Protein AF-A0A2H9KYN9-F1 (afdb_monomer_lite)

pLDDT: mean 77.16, std 18.52, range [28.47, 97.44]

Structure (mmCIF, N/CA/C/O backbone):
data_AF-A0A2H9KYN9-F1
#
_entry.id   AF-A0A2H9KYN9-F1
#
loop_
_atom_site.group_PDB
_atom_site.id
_atom_site.type_symbol
_atom_site.label_atom_id
_atom_site.label_alt_id
_atom_site.label_comp_id
_atom_site.label_asym_id
_atom_site.label_entity_id
_atom_site.label_seq_id
_atom_site.pdbx_PDB_ins_code
_atom_site.Cartn_x
_atom_site.Cartn_y
_atom_site.Cartn_z
_atom_site.occupancy
_atom_site.B_iso_or_equiv
_atom_site.auth_seq_id
_atom_site.auth_comp_id
_atom_site.auth_asym_id
_atom_site.auth_atom_id
_atom_site.pdbx_PDB_model_num
ATOM 1 N N . MET A 1 1 ? 22.294 -26.462 -52.416 1.00 44.06 1 MET A N 1
ATOM 2 C CA . MET A 1 1 ? 22.328 -25.170 -51.693 1.00 44.06 1 MET A CA 1
ATOM 3 C C . MET A 1 1 ? 22.282 -25.492 -50.201 1.00 44.06 1 MET A C 1
ATOM 5 O O . MET A 1 1 ? 21.321 -26.120 -49.783 1.00 44.06 1 MET A O 1
ATOM 9 N N . LYS A 1 2 ? 23.349 -25.220 -49.433 1.00 38.88 2 LYS A N 1
ATOM 10 C CA . LYS A 1 2 ? 23.401 -25.503 -47.985 1.00 38.88 2 LYS A CA 1
ATOM 11 C C . LYS A 1 2 ? 22.712 -24.360 -47.232 1.00 38.88 2 LYS A C 1
ATOM 13 O O . LYS A 1 2 ? 23.043 -23.202 -47.481 1.00 38.88 2 LYS A O 1
ATOM 18 N N . LEU A 1 3 ? 21.755 -24.689 -46.365 1.00 37.53 3 LEU A N 1
ATOM 19 C CA . LEU A 1 3 ? 21.171 -23.753 -45.403 1.00 37.53 3 LEU A CA 1
ATOM 20 C C . LEU A 1 3 ? 22.306 -23.249 -44.509 1.00 37.53 3 LEU A C 1
ATOM 22 O O . LEU A 1 3 ? 22.962 -24.045 -43.845 1.00 37.53 3 LEU A O 1
ATOM 26 N N . LYS A 1 4 ? 22.587 -21.946 -44.578 1.00 40.50 4 LYS A N 1
ATOM 27 C CA . LYS A 1 4 ? 23.499 -21.288 -43.647 1.00 40.50 4 LYS A CA 1
ATOM 28 C C . LYS A 1 4 ? 22.868 -21.336 -42.262 1.00 40.50 4 LYS A C 1
ATOM 30 O O . LYS A 1 4 ? 21.693 -21.000 -42.119 1.00 40.50 4 LYS A O 1
ATOM 35 N N . ASP A 1 5 ? 23.671 -21.740 -41.289 1.00 41.22 5 ASP A N 1
ATOM 36 C CA . ASP A 1 5 ? 23.368 -21.653 -39.871 1.00 41.22 5 ASP A CA 1
ATOM 37 C C . ASP A 1 5 ? 22.968 -20.214 -39.533 1.00 41.22 5 ASP A C 1
ATOM 39 O O . ASP A 1 5 ? 23.776 -19.286 -39.587 1.00 41.22 5 ASP A O 1
ATOM 43 N N . ILE A 1 6 ? 21.683 -20.018 -39.245 1.00 46.44 6 ILE A N 1
ATOM 44 C CA . ILE A 1 6 ? 21.219 -18.816 -38.566 1.00 46.44 6 ILE A CA 1
ATOM 45 C C . ILE A 1 6 ? 21.631 -19.025 -37.114 1.00 46.44 6 ILE A C 1
ATOM 47 O O . ILE A 1 6 ? 21.002 -19.809 -36.399 1.00 46.44 6 ILE A O 1
ATOM 51 N N . GLU A 1 7 ? 22.714 -18.367 -36.700 1.00 37.91 7 GLU A N 1
ATOM 52 C CA . GLU A 1 7 ? 23.060 -18.232 -35.288 1.00 37.91 7 GLU A CA 1
ATOM 53 C C . GLU A 1 7 ? 21.813 -17.735 -34.549 1.00 37.91 7 GLU A C 1
ATOM 55 O O . GLU A 1 7 ? 21.313 -16.631 -34.789 1.00 37.91 7 GLU A O 1
ATOM 60 N N . LYS A 1 8 ? 21.253 -18.593 -33.688 1.00 37.44 8 LYS A N 1
ATOM 61 C CA . LYS A 1 8 ? 20.196 -18.179 -32.770 1.00 37.44 8 LYS A CA 1
ATOM 62 C C . LYS A 1 8 ? 20.773 -17.044 -31.926 1.00 37.44 8 LYS A C 1
ATOM 64 O O . LYS A 1 8 ? 21.835 -17.249 -31.340 1.00 37.44 8 LYS A O 1
ATOM 69 N N . PRO A 1 9 ? 20.103 -15.885 -31.826 1.00 37.50 9 PRO A N 1
ATOM 70 C CA . PRO A 1 9 ? 20.547 -14.850 -30.913 1.00 37.50 9 PRO A CA 1
ATOM 71 C C . PRO A 1 9 ? 20.614 -15.455 -29.512 1.00 37.50 9 PRO A C 1
ATOM 73 O O . PRO A 1 9 ? 19.618 -15.983 -29.010 1.00 37.50 9 PRO A O 1
ATOM 76 N N . GLU A 1 10 ? 21.806 -15.423 -28.914 1.00 34.19 10 GLU A N 1
ATOM 77 C CA . GLU A 1 10 ? 22.008 -15.792 -27.522 1.00 34.19 10 GLU A CA 1
ATOM 78 C C . GLU A 1 10 ? 21.046 -14.964 -26.672 1.00 34.19 10 GLU A C 1
ATOM 80 O O . GLU A 1 10 ? 21.176 -13.743 -26.533 1.00 34.19 10 GLU A O 1
ATOM 85 N N . ILE A 1 11 ? 20.041 -15.637 -26.116 1.00 37.81 11 ILE A N 1
ATOM 86 C CA . ILE A 1 11 ? 19.202 -15.077 -25.069 1.00 37.81 11 ILE A CA 1
ATOM 87 C C . ILE A 1 11 ? 20.143 -14.880 -23.883 1.00 37.81 11 ILE A C 1
ATOM 89 O O . ILE A 1 11 ? 20.474 -15.833 -23.178 1.00 37.81 11 ILE A O 1
ATOM 93 N N . LYS A 1 12 ? 20.635 -13.646 -23.711 1.00 41.16 12 LYS A N 1
ATOM 94 C CA . LYS A 1 12 ? 21.425 -13.258 -22.542 1.00 41.16 12 LYS A CA 1
ATOM 95 C C . LYS A 1 12 ? 20.663 -13.707 -21.300 1.00 41.16 12 LYS A C 1
ATOM 97 O O . LYS A 1 12 ? 19.487 -13.376 -21.150 1.00 41.16 12 LYS A O 1
ATOM 102 N N . ALA A 1 13 ? 21.332 -14.498 -20.463 1.00 43.69 13 ALA A N 1
ATOM 103 C CA . ALA A 1 13 ? 20.770 -15.041 -19.238 1.00 43.69 13 ALA A CA 1
ATOM 104 C C . ALA A 1 13 ? 20.033 -13.948 -18.451 1.00 43.69 13 ALA A C 1
ATOM 106 O O . ALA A 1 13 ? 20.523 -12.820 -18.331 1.00 43.69 13 ALA A O 1
ATOM 107 N N . ALA A 1 14 ? 18.847 -14.286 -17.941 1.00 46.56 14 ALA A N 1
ATOM 108 C CA . ALA A 1 14 ? 18.068 -13.382 -17.112 1.00 46.56 14 ALA A CA 1
ATOM 109 C C . ALA A 1 14 ? 18.937 -12.892 -15.931 1.00 46.56 14 ALA A C 1
ATOM 111 O O . ALA A 1 14 ? 19.681 -13.696 -15.363 1.00 46.56 14 ALA A O 1
ATOM 112 N N . PRO A 1 15 ? 18.910 -11.591 -15.591 1.00 50.41 15 PRO A N 1
ATOM 113 C CA . PRO A 1 15 ? 19.771 -11.039 -14.548 1.00 50.41 15 PRO A CA 1
ATOM 114 C C . PRO A 1 15 ? 19.582 -11.788 -13.220 1.00 50.41 15 PRO A C 1
ATOM 116 O O . PRO A 1 15 ? 18.457 -12.087 -12.848 1.00 50.41 15 PRO A O 1
ATOM 119 N N . ASP A 1 16 ? 20.670 -12.090 -12.502 1.00 45.00 16 ASP A N 1
ATOM 120 C CA . ASP A 1 16 ? 20.611 -12.722 -11.175 1.00 45.00 16 ASP A CA 1
ATOM 121 C C . ASP A 1 16 ? 19.689 -11.918 -10.242 1.00 45.00 16 ASP A C 1
ATOM 123 O O . ASP A 1 16 ? 19.915 -10.735 -9.963 1.00 45.00 16 ASP A O 1
ATOM 127 N N . PHE A 1 17 ? 18.621 -12.581 -9.798 1.00 48.62 17 PHE A N 1
ATOM 128 C CA . PHE A 1 17 ? 17.529 -11.994 -9.034 1.00 48.62 17 PHE A CA 1
ATOM 129 C C . PHE A 1 17 ? 17.668 -12.221 -7.523 1.00 48.62 17 PHE A C 1
ATOM 131 O O . PHE A 1 17 ? 16.726 -11.960 -6.794 1.00 48.62 17 PHE A O 1
ATOM 138 N N . SER A 1 18 ? 18.787 -12.716 -6.992 1.00 51.19 18 SER A N 1
ATOM 139 C CA . SER A 1 18 ? 18.895 -13.058 -5.557 1.00 51.19 18 SER A CA 1
ATOM 140 C C . SER A 1 18 ? 18.628 -11.885 -4.588 1.00 51.19 18 SER A C 1
ATOM 142 O O . SER A 1 18 ? 18.183 -12.107 -3.459 1.00 51.19 18 SER A O 1
ATOM 144 N N . GLY A 1 19 ? 18.771 -10.637 -5.046 1.00 63.72 19 GLY A N 1
ATOM 145 C CA . GLY A 1 19 ? 18.279 -9.443 -4.363 1.00 63.72 19 GLY A CA 1
ATOM 146 C C . GLY A 1 19 ? 17.858 -8.378 -5.369 1.00 63.72 19 GLY A C 1
ATOM 147 O O . GLY A 1 19 ? 18.624 -8.021 -6.264 1.00 63.72 19 GLY A O 1
ATOM 148 N N . PHE A 1 20 ? 16.642 -7.849 -5.226 1.00 76.94 20 PHE A N 1
ATOM 149 C CA . PHE A 1 20 ? 16.207 -6.696 -6.009 1.00 76.94 20 PHE A CA 1
ATOM 150 C C . PHE A 1 20 ? 17.158 -5.524 -5.717 1.00 76.94 20 PHE A C 1
ATOM 152 O O . PHE A 1 20 ? 17.129 -4.972 -4.624 1.00 76.94 20 PHE A O 1
ATOM 159 N N . SER A 1 21 ? 18.050 -5.191 -6.652 1.00 86.19 21 SER A N 1
ATOM 160 C CA . SER A 1 21 ? 19.139 -4.219 -6.476 1.00 86.19 21 SER A CA 1
ATOM 161 C C . SER A 1 21 ? 19.080 -3.129 -7.544 1.00 86.19 21 SER A C 1
ATOM 163 O O . SER A 1 21 ? 18.433 -3.309 -8.574 1.00 86.19 21 SER A O 1
ATOM 165 N N . GLN A 1 22 ? 19.800 -2.017 -7.351 1.00 86.44 22 GLN A N 1
ATOM 166 C CA . GLN A 1 22 ? 19.903 -0.979 -8.388 1.00 86.44 22 GLN A CA 1
ATOM 167 C C . GLN A 1 22 ? 20.425 -1.541 -9.721 1.00 86.44 22 GLN A C 1
ATOM 169 O O . GLN A 1 22 ? 19.949 -1.145 -10.778 1.00 86.44 22 GLN A O 1
ATOM 174 N N . ARG A 1 23 ? 21.356 -2.507 -9.687 1.00 86.81 23 ARG A N 1
ATOM 175 C CA . ARG A 1 23 ? 21.874 -3.164 -10.897 1.00 86.81 23 ARG A CA 1
ATOM 176 C C . ARG A 1 23 ? 20.794 -3.977 -11.612 1.00 86.81 23 ARG A C 1
ATOM 178 O O . ARG A 1 23 ? 20.648 -3.843 -12.823 1.00 86.81 23 ARG A O 1
ATOM 185 N N . ALA A 1 24 ? 20.047 -4.800 -10.872 1.00 87.12 24 ALA A N 1
ATOM 186 C CA . ALA A 1 24 ? 18.942 -5.573 -11.436 1.00 87.12 24 ALA A CA 1
ATOM 187 C C . ALA A 1 24 ? 17.865 -4.642 -12.014 1.00 87.12 24 ALA A C 1
ATOM 189 O O . ALA A 1 24 ? 17.396 -4.854 -13.128 1.00 87.12 24 ALA A O 1
ATOM 190 N N . LEU A 1 25 ? 17.541 -3.562 -11.300 1.00 90.06 25 LEU A N 1
ATOM 191 C CA . LEU A 1 25 ? 16.594 -2.547 -11.746 1.00 90.06 25 LEU A CA 1
ATOM 192 C C . LEU A 1 25 ? 17.041 -1.859 -13.041 1.00 90.06 25 LEU 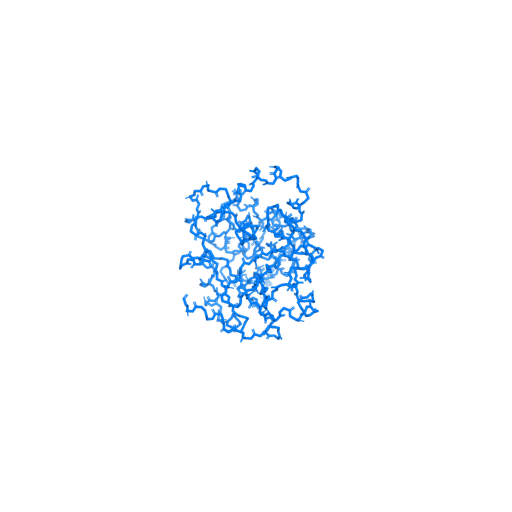A C 1
ATOM 194 O O . LEU A 1 25 ? 16.248 -1.758 -13.973 1.00 90.06 25 LEU A O 1
ATOM 198 N N . SER A 1 26 ? 18.312 -1.461 -13.148 1.00 90.25 26 SER A N 1
ATOM 199 C CA . SER A 1 26 ? 18.866 -0.926 -14.398 1.00 90.25 26 SER A CA 1
ATOM 200 C C . SER A 1 26 ? 18.724 -1.914 -15.555 1.00 90.25 26 SER A C 1
ATOM 202 O O . SER A 1 26 ? 18.348 -1.503 -16.648 1.00 90.25 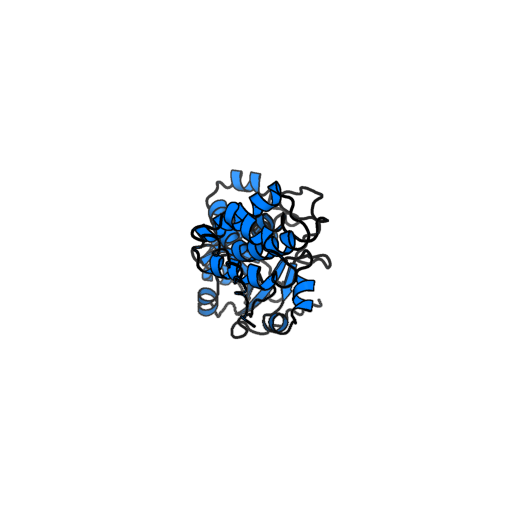26 SER A O 1
ATOM 204 N N . ALA A 1 27 ? 18.966 -3.209 -15.325 1.00 88.75 27 ALA A N 1
ATOM 205 C CA . ALA A 1 27 ? 18.811 -4.228 -16.361 1.00 88.75 27 ALA A CA 1
ATOM 206 C C . ALA A 1 27 ? 17.357 -4.337 -16.856 1.00 88.75 27 ALA A C 1
ATOM 208 O O . ALA A 1 27 ? 17.134 -4.355 -18.066 1.00 88.75 27 ALA A O 1
ATOM 209 N N . TYR A 1 28 ? 16.374 -4.332 -15.946 1.00 90.44 28 TYR A N 1
ATOM 210 C CA . TYR A 1 28 ? 14.954 -4.278 -16.314 1.00 90.44 28 TYR A CA 1
ATOM 211 C C . TYR A 1 28 ? 14.628 -3.026 -17.131 1.00 90.44 28 TYR A C 1
ATOM 213 O O . TYR A 1 28 ? 14.025 -3.127 -18.195 1.00 90.44 28 TYR A O 1
ATOM 221 N N . LEU A 1 29 ? 15.064 -1.854 -16.663 1.00 92.25 29 LEU A N 1
ATOM 222 C CA . LEU A 1 29 ? 14.784 -0.574 -17.314 1.00 92.25 29 LEU A CA 1
ATOM 223 C C . LEU A 1 29 ? 15.411 -0.467 -18.708 1.00 92.25 29 LEU A C 1
ATOM 225 O O . LEU A 1 29 ? 14.795 0.104 -19.603 1.00 92.25 29 LEU A O 1
ATOM 229 N N . SER A 1 30 ? 16.606 -1.027 -18.913 1.00 89.75 30 SER A N 1
ATOM 230 C CA . SER A 1 30 ? 17.255 -1.088 -20.230 1.00 89.75 30 SER A CA 1
ATOM 231 C C . SER A 1 30 ? 16.573 -2.059 -21.198 1.00 89.75 30 SER A C 1
ATOM 233 O O . SER A 1 30 ? 16.741 -1.919 -22.407 1.00 89.75 30 SER A O 1
ATOM 235 N N . ALA A 1 31 ? 15.819 -3.036 -20.691 1.00 89.69 31 ALA A N 1
ATOM 236 C CA . ALA A 1 31 ? 15.084 -4.007 -21.500 1.00 89.69 31 ALA A CA 1
ATOM 237 C C . ALA A 1 31 ? 13.657 -3.552 -21.864 1.00 89.69 31 ALA A C 1
ATOM 239 O O . ALA A 1 31 ? 12.983 -4.244 -22.634 1.00 89.69 31 ALA A O 1
ATOM 240 N N . LEU A 1 32 ? 13.193 -2.415 -21.327 1.00 93.75 32 LEU A N 1
ATOM 241 C CA . LEU A 1 32 ? 11.837 -1.917 -21.545 1.00 93.75 32 LEU A CA 1
ATOM 242 C C . LEU A 1 32 ? 11.594 -1.492 -22.993 1.00 93.75 32 LEU A C 1
ATOM 244 O O . LEU A 1 32 ? 12.305 -0.660 -23.558 1.00 93.75 32 LEU A O 1
ATOM 248 N N . LYS A 1 33 ? 10.506 -2.016 -23.543 1.00 91.50 33 LYS A N 1
ATOM 249 C CA . LYS A 1 33 ? 9.870 -1.630 -24.799 1.00 91.50 33 LYS A CA 1
ATOM 250 C C . LYS A 1 33 ? 8.359 -1.622 -24.583 1.00 91.50 33 LYS A C 1
ATOM 252 O O . LYS A 1 33 ? 7.859 -2.303 -23.691 1.00 91.50 33 LYS A O 1
ATOM 257 N N . GLU A 1 34 ? 7.622 -0.884 -25.406 1.00 86.81 34 GLU A N 1
ATOM 258 C CA . GLU A 1 34 ? 6.158 -0.800 -25.281 1.00 86.81 34 GLU A CA 1
ATOM 259 C C . GLU A 1 34 ? 5.509 -2.196 -25.303 1.00 86.81 34 GLU A C 1
ATOM 261 O O . GLU A 1 34 ? 4.708 -2.538 -24.440 1.00 86.81 34 GLU A O 1
ATOM 266 N N . GLU A 1 35 ? 5.954 -3.048 -26.230 1.00 89.38 35 GLU A N 1
ATOM 267 C CA . GLU A 1 35 ? 5.448 -4.411 -26.434 1.00 89.38 35 GLU A CA 1
ATOM 268 C C . GLU A 1 35 ? 5.705 -5.383 -25.270 1.00 89.38 35 GLU A C 1
ATOM 270 O O . GLU A 1 35 ? 5.001 -6.384 -25.154 1.00 89.38 35 GLU A O 1
ATOM 275 N N . ASN A 1 36 ? 6.699 -5.123 -24.411 1.00 89.94 36 ASN A N 1
ATOM 276 C CA . ASN A 1 36 ? 7.096 -6.044 -23.337 1.00 89.94 36 ASN A CA 1
ATOM 277 C C . ASN A 1 36 ? 6.973 -5.452 -21.924 1.00 89.94 36 ASN A C 1
ATOM 279 O O . ASN A 1 36 ? 7.217 -6.162 -20.946 1.00 89.94 36 ASN A O 1
ATOM 283 N N . TYR A 1 37 ? 6.585 -4.179 -21.812 1.00 87.81 37 TYR A N 1
ATOM 284 C CA . TYR A 1 37 ? 6.523 -3.437 -20.557 1.00 87.81 37 TYR A CA 1
ATOM 285 C C . TYR A 1 37 ? 5.729 -4.184 -19.473 1.00 87.81 37 TYR A C 1
ATOM 287 O O . TYR A 1 37 ? 6.252 -4.426 -18.382 1.00 87.81 37 TYR A O 1
ATOM 295 N N . LEU A 1 38 ? 4.494 -4.594 -19.785 1.00 83.38 38 LEU A N 1
ATOM 296 C CA . LEU A 1 38 ? 3.614 -5.266 -18.825 1.00 83.38 38 LEU A CA 1
ATOM 297 C C . LEU A 1 38 ? 4.162 -6.628 -18.391 1.00 83.38 38 LEU A C 1
ATOM 299 O O . LEU A 1 38 ? 4.146 -6.934 -17.203 1.00 83.38 38 LEU A O 1
ATOM 303 N N . SER A 1 39 ? 4.702 -7.419 -19.323 1.00 88.31 39 SER A N 1
ATOM 304 C CA . SER A 1 39 ? 5.285 -8.730 -19.004 1.00 88.31 39 SER A CA 1
ATOM 305 C C . SER A 1 39 ? 6.485 -8.594 -18.066 1.00 88.31 39 SER A C 1
ATOM 307 O O . SER A 1 39 ? 6.558 -9.288 -17.055 1.00 88.31 39 SER A O 1
ATOM 309 N N . LEU A 1 40 ? 7.403 -7.662 -18.353 1.00 88.88 40 LEU A N 1
ATOM 310 C CA . LEU A 1 40 ? 8.566 -7.412 -17.496 1.00 88.88 40 LEU A CA 1
ATOM 311 C C . LEU A 1 40 ? 8.155 -6.897 -16.111 1.00 88.88 40 LEU A C 1
ATOM 313 O O . LEU A 1 40 ? 8.751 -7.291 -15.107 1.00 88.88 40 LEU A O 1
ATOM 317 N N . ALA A 1 41 ? 7.139 -6.028 -16.041 1.00 88.81 41 ALA A N 1
ATOM 318 C CA . ALA A 1 41 ? 6.591 -5.557 -14.773 1.00 88.81 41 ALA A CA 1
ATOM 319 C C . ALA A 1 41 ? 5.993 -6.716 -13.962 1.00 88.81 41 ALA A C 1
ATOM 321 O O . ALA A 1 41 ? 6.290 -6.846 -12.777 1.00 88.81 41 ALA A O 1
ATOM 322 N N . GLN A 1 42 ? 5.211 -7.594 -14.594 1.00 87.75 42 GLN A N 1
ATOM 323 C CA . GLN A 1 42 ? 4.602 -8.756 -13.943 1.00 87.75 42 GLN A CA 1
ATOM 324 C C . GLN A 1 42 ? 5.641 -9.741 -13.398 1.00 87.75 42 GLN A C 1
ATOM 326 O O . GLN A 1 42 ? 5.499 -10.194 -12.261 1.00 87.75 42 GLN A O 1
ATOM 331 N N . ASP A 1 43 ? 6.704 -10.034 -14.150 1.00 88.06 43 ASP A N 1
ATOM 332 C CA . ASP A 1 43 ? 7.785 -10.912 -13.686 1.00 88.06 43 ASP A CA 1
ATOM 333 C C . ASP A 1 43 ? 8.492 -10.335 -12.454 1.00 88.06 43 ASP A C 1
ATOM 335 O O . ASP A 1 43 ? 8.684 -11.027 -11.447 1.00 88.06 43 ASP A O 1
ATOM 339 N N . ALA A 1 44 ? 8.813 -9.039 -12.491 1.00 88.88 44 ALA A N 1
ATOM 340 C CA . ALA A 1 44 ? 9.420 -8.340 -11.365 1.00 88.88 44 ALA A CA 1
ATOM 341 C C . ALA A 1 44 ? 8.481 -8.275 -10.144 1.00 88.88 44 ALA A C 1
ATOM 343 O O . ALA A 1 44 ? 8.928 -8.484 -9.013 1.00 88.88 44 ALA A O 1
ATOM 344 N N . ILE A 1 45 ? 7.178 -8.051 -10.346 1.00 90.25 45 ILE A N 1
ATOM 345 C CA . ILE A 1 45 ? 6.173 -8.073 -9.272 1.00 90.25 45 ILE A CA 1
ATOM 346 C C . ILE A 1 45 ? 6.072 -9.470 -8.663 1.00 90.25 45 ILE A C 1
ATOM 348 O O . ILE A 1 45 ? 6.157 -9.601 -7.445 1.00 90.25 45 ILE A O 1
ATOM 352 N N . LYS A 1 46 ? 5.951 -10.520 -9.481 1.00 88.69 46 LYS A N 1
ATOM 353 C CA . LYS A 1 46 ? 5.887 -11.913 -9.013 1.00 88.69 46 LYS A CA 1
ATOM 354 C C . LYS A 1 46 ? 7.110 -12.266 -8.174 1.00 88.69 46 LYS A C 1
ATOM 356 O O . LYS A 1 46 ? 6.982 -12.878 -7.113 1.00 88.69 46 LYS A O 1
ATOM 361 N N . PHE A 1 47 ? 8.285 -11.836 -8.627 1.00 88.69 47 PHE A N 1
ATOM 362 C CA . PHE A 1 47 ? 9.524 -11.975 -7.880 1.00 88.69 47 PHE A CA 1
ATOM 363 C C . PHE A 1 47 ? 9.473 -11.258 -6.519 1.00 88.69 47 PHE A C 1
ATOM 365 O O . PHE A 1 47 ? 9.906 -11.828 -5.519 1.00 88.69 47 PHE A O 1
ATOM 372 N N . LEU A 1 48 ? 8.954 -10.027 -6.454 1.00 89.62 48 LEU A N 1
ATOM 373 C CA . LEU A 1 48 ? 8.820 -9.267 -5.204 1.00 89.62 48 LEU A CA 1
ATOM 374 C C . LEU A 1 48 ? 7.788 -9.897 -4.260 1.00 89.62 48 LEU A C 1
ATOM 376 O O . LEU A 1 48 ? 8.018 -9.951 -3.052 1.00 89.62 48 LEU A O 1
ATOM 380 N N . SER A 1 49 ? 6.676 -10.410 -4.788 1.00 87.62 49 SER A N 1
ATOM 381 C CA . SER A 1 49 ? 5.614 -11.059 -4.011 1.00 87.62 49 SER A CA 1
ATOM 382 C C . SER A 1 49 ? 6.076 -12.332 -3.302 1.00 87.62 49 SER A C 1
ATOM 384 O O . SER A 1 49 ? 5.512 -12.674 -2.268 1.00 87.62 49 SER A O 1
ATOM 386 N N . SER A 1 50 ? 7.117 -13.009 -3.800 1.00 88.44 50 SER A N 1
ATOM 387 C CA . SER A 1 50 ? 7.687 -14.195 -3.147 1.00 88.44 50 SER A CA 1
ATOM 388 C C . SER A 1 50 ? 8.661 -13.866 -2.004 1.00 88.44 50 SER A C 1
ATOM 390 O O . SER A 1 50 ? 9.312 -14.770 -1.480 1.00 88.44 50 SER A O 1
ATOM 392 N N . ARG A 1 51 ? 8.849 -12.584 -1.665 1.00 90.50 51 ARG A N 1
ATOM 393 C CA . ARG A 1 51 ? 9.818 -12.115 -0.662 1.00 90.50 51 ARG A CA 1
ATOM 394 C C . ARG A 1 51 ? 9.149 -11.799 0.668 1.00 90.50 51 ARG A C 1
ATOM 396 O O . ARG A 1 51 ? 7.951 -11.517 0.734 1.00 90.50 51 ARG A O 1
ATOM 403 N N . THR A 1 52 ? 9.948 -11.798 1.736 1.00 93.00 52 THR A N 1
ATOM 404 C CA . THR A 1 52 ? 9.451 -11.419 3.066 1.00 93.00 52 THR A CA 1
ATOM 405 C C . THR A 1 52 ? 8.989 -9.960 3.086 1.00 93.00 52 THR A C 1
ATOM 407 O O . THR A 1 52 ? 9.304 -9.167 2.191 1.00 93.00 52 THR A O 1
ATOM 410 N N . LEU A 1 53 ? 8.227 -9.582 4.113 1.00 92.44 53 LEU A N 1
ATOM 411 C CA . LEU A 1 53 ? 7.765 -8.205 4.291 1.00 92.44 53 LEU A CA 1
ATOM 412 C C . LEU A 1 53 ? 8.947 -7.217 4.337 1.00 92.44 53 LEU A C 1
ATOM 414 O O . LEU A 1 53 ? 8.913 -6.169 3.696 1.00 92.44 53 LEU A O 1
ATOM 418 N N . GLU A 1 54 ? 10.019 -7.584 5.038 1.00 93.12 54 GLU A N 1
ATOM 419 C CA . GLU A 1 54 ? 11.239 -6.792 5.211 1.00 93.12 54 GLU A CA 1
ATOM 420 C C . GLU A 1 54 ? 11.978 -6.623 3.891 1.00 93.12 54 GLU A C 1
ATOM 422 O O . GLU A 1 54 ? 12.374 -5.512 3.544 1.00 93.12 54 GLU A O 1
ATOM 427 N N . GLN A 1 55 ? 12.118 -7.708 3.128 1.00 92.75 55 GLN A N 1
ATOM 428 C CA . GLN A 1 55 ? 12.758 -7.680 1.817 1.00 92.75 55 GLN A CA 1
ATOM 429 C C . GLN A 1 55 ? 11.967 -6.823 0.822 1.00 92.75 55 GLN A C 1
ATOM 431 O O . GLN A 1 55 ? 12.563 -6.042 0.082 1.00 92.75 55 GLN A O 1
ATOM 436 N N . ARG A 1 56 ? 10.628 -6.900 0.838 1.00 92.88 56 ARG A N 1
ATOM 437 C CA . ARG A 1 56 ? 9.772 -6.013 0.032 1.00 92.88 56 ARG A CA 1
ATOM 438 C C . ARG A 1 56 ? 9.924 -4.550 0.450 1.00 92.88 56 ARG A C 1
ATOM 440 O O . ARG A 1 56 ? 10.090 -3.682 -0.404 1.00 92.88 56 ARG A O 1
ATOM 447 N N . ALA A 1 57 ? 9.930 -4.259 1.750 1.00 92.19 57 ALA A N 1
ATOM 448 C CA . ALA A 1 57 ? 10.133 -2.896 2.240 1.00 92.19 57 ALA A CA 1
ATOM 449 C C . ALA A 1 57 ? 11.536 -2.341 1.941 1.00 92.19 57 ALA A C 1
ATOM 451 O O . ALA A 1 57 ? 11.680 -1.129 1.768 1.00 92.19 57 ALA A O 1
ATOM 452 N N . GLU A 1 58 ? 12.556 -3.199 1.868 1.00 91.44 58 GLU A N 1
ATOM 453 C CA . GLU A 1 58 ? 13.902 -2.821 1.433 1.00 91.44 58 GLU A CA 1
ATOM 454 C C . GLU A 1 58 ? 13.948 -2.534 -0.071 1.00 91.44 58 GLU A C 1
ATOM 456 O O . GLU A 1 58 ? 14.459 -1.491 -0.479 1.00 91.44 58 GLU A O 1
ATOM 461 N N . ALA A 1 59 ? 13.315 -3.380 -0.891 1.00 92.25 59 ALA A N 1
ATOM 462 C CA . ALA A 1 59 ? 13.167 -3.135 -2.324 1.00 92.25 59 ALA A CA 1
ATOM 463 C C . ALA A 1 59 ? 12.492 -1.779 -2.605 1.00 92.25 59 ALA A C 1
ATOM 465 O O . ALA A 1 59 ? 12.923 -1.051 -3.498 1.00 92.25 59 ALA A O 1
ATOM 466 N N . ALA A 1 60 ? 11.512 -1.378 -1.787 1.00 91.12 60 ALA A N 1
ATOM 467 C CA . ALA A 1 60 ? 10.895 -0.056 -1.881 1.00 91.12 60 ALA A CA 1
ATOM 468 C C . ALA A 1 60 ? 11.906 1.092 -1.761 1.00 91.12 60 ALA A C 1
ATOM 470 O O . ALA A 1 60 ? 11.849 2.048 -2.532 1.00 91.12 60 ALA A O 1
ATOM 471 N N . LYS A 1 61 ? 12.867 0.999 -0.831 1.00 88.88 61 LYS A N 1
ATOM 472 C CA . LYS A 1 61 ? 13.912 2.024 -0.688 1.00 88.88 61 LYS A CA 1
ATOM 473 C C . LYS A 1 61 ? 14.793 2.095 -1.928 1.00 88.88 61 LYS A C 1
ATOM 475 O O . LYS A 1 61 ? 15.116 3.194 -2.368 1.00 88.88 61 LYS A O 1
ATOM 480 N N . ILE A 1 62 ? 15.148 0.943 -2.493 1.00 91.56 62 ILE A N 1
ATOM 481 C CA . ILE A 1 62 ? 15.978 0.845 -3.698 1.00 91.56 62 ILE A CA 1
ATOM 482 C C . ILE A 1 62 ? 15.265 1.494 -4.889 1.00 91.56 62 ILE A C 1
ATOM 484 O O . ILE A 1 62 ? 15.879 2.295 -5.590 1.00 91.56 62 ILE A O 1
ATOM 488 N N . ILE A 1 63 ? 13.968 1.221 -5.072 1.00 92.12 63 ILE A N 1
ATOM 489 C CA . ILE A 1 63 ? 13.140 1.809 -6.140 1.00 92.12 63 ILE A CA 1
ATOM 490 C C . ILE A 1 63 ? 13.082 3.336 -6.013 1.00 92.12 63 ILE A C 1
ATOM 492 O O . ILE A 1 63 ? 13.343 4.045 -6.984 1.00 92.12 63 ILE A O 1
ATOM 496 N N . ILE A 1 64 ? 12.791 3.856 -4.815 1.00 87.88 64 ILE A N 1
ATOM 497 C CA . ILE A 1 64 ? 12.718 5.307 -4.572 1.00 87.88 64 ILE A CA 1
ATOM 498 C C . ILE A 1 64 ? 14.078 5.967 -4.795 1.00 87.88 64 ILE A C 1
ATOM 500 O O . ILE A 1 64 ? 14.157 7.021 -5.426 1.00 87.88 64 ILE A O 1
ATOM 504 N N . GLN A 1 65 ? 15.146 5.379 -4.246 1.00 90.00 65 GLN A N 1
ATOM 505 C CA . GLN A 1 65 ? 16.494 5.927 -4.372 1.00 90.00 65 GLN A CA 1
ATOM 506 C C . GLN A 1 65 ? 16.893 5.997 -5.843 1.00 90.00 65 GLN A C 1
ATOM 508 O O . GLN A 1 65 ? 17.330 7.045 -6.314 1.00 90.00 65 GLN A O 1
ATOM 513 N N . TYR A 1 66 ? 16.635 4.919 -6.584 1.00 92.06 66 TYR A N 1
ATOM 514 C CA . TYR A 1 66 ? 16.867 4.876 -8.016 1.00 92.06 66 TYR A CA 1
ATOM 515 C C . TYR A 1 66 ? 16.086 5.969 -8.757 1.00 92.06 66 TYR A C 1
ATOM 517 O O . TYR A 1 66 ? 16.670 6.698 -9.558 1.00 92.06 66 TYR A O 1
ATOM 525 N N . ALA A 1 67 ? 14.787 6.122 -8.477 1.00 90.56 67 ALA A N 1
ATOM 526 C CA . ALA A 1 67 ? 13.947 7.129 -9.125 1.00 90.56 67 ALA A CA 1
ATOM 527 C C . ALA A 1 67 ? 14.468 8.559 -8.891 1.00 90.56 67 ALA A C 1
ATOM 529 O O . ALA A 1 67 ? 14.529 9.358 -9.826 1.00 90.56 67 ALA A O 1
ATOM 530 N N . LYS A 1 68 ? 14.914 8.866 -7.666 1.00 88.50 68 LYS A N 1
ATOM 531 C CA . LYS A 1 68 ? 15.493 10.174 -7.315 1.00 88.50 68 LYS A CA 1
ATOM 532 C C . LYS A 1 68 ? 16.803 10.457 -8.038 1.00 88.50 68 LYS A C 1
ATOM 534 O O . LYS A 1 68 ? 17.019 11.581 -8.486 1.00 88.50 68 LYS A O 1
ATOM 539 N N . GLU A 1 69 ? 17.673 9.457 -8.123 1.00 89.94 69 GLU A N 1
ATOM 540 C CA . GLU A 1 69 ? 19.003 9.595 -8.722 1.00 89.94 69 GLU A CA 1
ATOM 541 C C . GLU A 1 69 ? 18.942 9.689 -10.252 1.00 89.94 69 GLU A C 1
ATOM 543 O O . GLU A 1 69 ? 19.711 10.441 -10.845 1.00 89.94 69 GLU A O 1
ATOM 548 N N . ASN A 1 70 ? 18.008 8.974 -10.889 1.00 89.00 70 ASN A N 1
ATOM 549 C CA . ASN A 1 70 ? 18.020 8.763 -12.341 1.00 89.00 70 ASN A CA 1
ATOM 550 C C . ASN A 1 70 ? 16.940 9.537 -13.114 1.00 89.00 70 ASN A C 1
ATOM 552 O O . ASN A 1 70 ? 17.008 9.576 -14.338 1.00 89.00 70 ASN A O 1
ATOM 556 N N . LYS A 1 71 ? 15.965 10.164 -12.436 1.00 87.88 71 LYS A N 1
ATOM 557 C CA . LYS A 1 71 ? 14.884 10.965 -13.057 1.00 87.88 71 LYS A CA 1
ATOM 558 C C . LYS A 1 71 ? 14.184 10.226 -14.221 1.00 87.88 71 LYS A C 1
ATOM 560 O O . LYS A 1 71 ? 14.227 10.688 -15.362 1.00 87.88 71 LYS A O 1
ATOM 565 N N . PRO A 1 72 ? 13.561 9.066 -13.949 1.00 88.50 72 PRO A N 1
ATOM 566 C CA . PRO A 1 72 ? 12.968 8.212 -14.975 1.00 88.50 72 PRO A CA 1
ATOM 567 C C . PRO A 1 72 ? 11.845 8.926 -15.739 1.00 88.50 72 PRO A C 1
ATOM 569 O O . PRO A 1 72 ? 11.064 9.683 -15.160 1.00 88.50 72 PRO A O 1
ATOM 572 N N . THR A 1 73 ? 11.712 8.623 -17.031 1.00 87.69 73 THR A N 1
ATOM 573 C CA . THR A 1 73 ? 10.670 9.193 -17.905 1.00 87.69 73 THR A CA 1
ATOM 574 C C . THR A 1 73 ? 9.922 8.103 -18.676 1.00 87.69 73 THR A C 1
ATOM 576 O O . THR A 1 73 ? 10.381 6.962 -18.764 1.00 87.69 73 THR A O 1
ATOM 579 N N . GLY A 1 74 ? 8.737 8.433 -19.203 1.00 88.75 74 GLY A N 1
ATOM 580 C CA . GLY A 1 74 ? 7.942 7.526 -20.041 1.00 88.75 74 GLY A CA 1
ATOM 581 C C . GLY A 1 74 ? 7.724 6.146 -19.406 1.00 88.75 74 GLY A C 1
ATOM 582 O O . GLY A 1 74 ? 7.299 6.041 -18.253 1.00 88.75 74 GLY A O 1
ATOM 583 N N . LEU A 1 75 ? 8.066 5.089 -20.150 1.00 89.56 75 LEU A N 1
ATOM 584 C CA . LEU A 1 75 ? 7.935 3.691 -19.719 1.00 89.56 75 LEU A CA 1
ATOM 585 C C . LEU A 1 75 ? 8.715 3.356 -18.444 1.00 89.56 75 LEU A C 1
ATOM 587 O O . LEU A 1 75 ? 8.239 2.564 -17.635 1.00 89.56 75 LEU A O 1
ATOM 591 N N . GLN A 1 76 ? 9.874 3.980 -18.213 1.00 91.19 76 GLN A N 1
ATOM 592 C CA . GLN A 1 76 ? 10.652 3.742 -16.991 1.00 91.19 76 GLN A CA 1
ATOM 593 C C . GLN A 1 76 ? 9.868 4.172 -15.753 1.00 91.19 76 GLN A C 1
ATOM 595 O O . GLN A 1 76 ? 9.890 3.499 -14.725 1.00 91.19 76 GLN A O 1
ATOM 600 N N . LYS A 1 77 ? 9.143 5.286 -15.864 1.00 88.75 77 LYS A N 1
ATOM 601 C CA . LYS A 1 77 ? 8.319 5.817 -14.783 1.00 88.75 77 LYS A CA 1
ATOM 602 C C . LYS A 1 77 ? 7.105 4.925 -14.526 1.00 88.75 77 LYS A C 1
ATOM 604 O O . LYS A 1 77 ? 6.870 4.570 -13.375 1.00 88.75 77 LYS A O 1
ATOM 609 N N . LYS A 1 78 ? 6.416 4.480 -15.589 1.00 88.44 78 LYS A N 1
ATOM 610 C CA . LYS A 1 78 ? 5.321 3.496 -15.488 1.00 88.44 78 LYS A CA 1
ATOM 611 C C . LYS A 1 78 ? 5.797 2.192 -14.829 1.00 88.44 78 LYS A C 1
ATOM 613 O O . LYS A 1 78 ? 5.123 1.641 -13.965 1.00 88.44 78 LYS A O 1
ATOM 618 N N . PHE A 1 79 ? 6.985 1.707 -15.189 1.00 91.69 79 PHE A N 1
ATOM 619 C CA . PHE A 1 79 ? 7.585 0.502 -14.603 1.00 91.69 79 PHE A CA 1
ATOM 620 C C . PHE A 1 79 ? 7.901 0.666 -13.127 1.00 91.69 79 PHE A C 1
ATOM 622 O O . PHE A 1 79 ? 7.470 -0.139 -12.307 1.00 91.69 79 PHE A O 1
ATOM 629 N N . LEU A 1 80 ? 8.594 1.742 -12.766 1.00 91.81 80 LEU A N 1
ATOM 630 C CA . LEU A 1 80 ? 8.926 2.008 -11.372 1.00 91.81 80 LEU A CA 1
ATOM 631 C C . LEU A 1 80 ? 7.682 2.246 -10.514 1.00 91.81 80 LEU A C 1
ATOM 633 O O . LEU A 1 80 ? 7.692 1.873 -9.343 1.00 91.81 80 LEU A O 1
ATOM 637 N N . TYR A 1 81 ? 6.616 2.814 -11.082 1.00 89.62 81 TYR A N 1
ATOM 638 C CA . TYR A 1 81 ? 5.332 2.954 -10.404 1.00 89.62 81 TYR A CA 1
ATOM 639 C C . TYR A 1 81 ? 4.724 1.595 -10.040 1.00 89.62 81 TYR A C 1
ATOM 641 O O . TYR A 1 81 ? 4.395 1.381 -8.875 1.00 89.62 81 TYR A O 1
ATOM 649 N N . GLU A 1 82 ? 4.641 0.660 -10.992 1.00 89.56 82 GLU A N 1
ATOM 650 C CA . GLU A 1 82 ? 4.124 -0.697 -10.750 1.00 89.56 82 GLU A CA 1
ATOM 651 C C . GLU A 1 82 ? 4.911 -1.427 -9.656 1.00 89.56 82 GLU A C 1
ATOM 653 O O . GLU A 1 82 ? 4.340 -2.010 -8.730 1.00 89.56 82 GLU A O 1
ATOM 658 N N . LEU A 1 83 ? 6.241 -1.329 -9.702 1.00 91.75 83 LEU A N 1
ATOM 659 C CA . LEU A 1 83 ? 7.086 -1.938 -8.680 1.00 91.75 83 LEU A CA 1
ATOM 660 C C . LEU A 1 83 ? 6.914 -1.277 -7.314 1.00 91.75 83 LEU A C 1
ATOM 662 O O . LEU A 1 83 ? 6.798 -1.977 -6.309 1.00 91.75 83 LEU A O 1
ATOM 666 N N . ALA A 1 84 ? 6.885 0.058 -7.265 1.00 91.00 84 ALA A N 1
ATOM 667 C CA . ALA A 1 84 ? 6.679 0.809 -6.032 1.00 91.00 84 ALA A CA 1
ATOM 668 C C . ALA A 1 84 ? 5.325 0.481 -5.394 1.00 91.00 84 ALA A C 1
ATOM 670 O O . ALA A 1 84 ? 5.238 0.339 -4.176 1.00 91.00 84 ALA A O 1
ATOM 671 N N . LEU A 1 85 ? 4.283 0.322 -6.208 1.00 90.06 85 LEU A N 1
ATOM 672 C CA . LEU A 1 85 ? 2.943 -0.043 -5.769 1.00 90.06 85 LEU A CA 1
ATOM 673 C C . LEU A 1 85 ? 2.902 -1.447 -5.161 1.00 90.06 85 LEU A C 1
ATOM 675 O O . LEU A 1 85 ? 2.321 -1.627 -4.091 1.00 90.06 85 LEU A O 1
ATOM 679 N N . ALA A 1 86 ? 3.594 -2.414 -5.770 1.00 90.88 86 ALA A N 1
ATOM 680 C CA . ALA A 1 86 ? 3.678 -3.786 -5.266 1.00 90.88 86 ALA A CA 1
ATOM 681 C C . ALA A 1 86 ? 4.370 -3.900 -3.892 1.00 90.88 86 ALA A C 1
ATOM 683 O O . ALA A 1 86 ? 4.077 -4.810 -3.113 1.00 90.88 86 ALA A O 1
ATOM 684 N N . VAL A 1 87 ? 5.282 -2.978 -3.569 1.00 92.88 87 VAL A N 1
ATOM 685 C CA . VAL A 1 87 ? 6.021 -2.967 -2.292 1.00 92.88 87 VAL A CA 1
ATOM 686 C C . VAL A 1 87 ? 5.490 -1.956 -1.276 1.00 92.88 87 VAL A C 1
ATOM 688 O O . VAL A 1 87 ? 5.857 -2.023 -0.097 1.00 92.88 87 VAL A O 1
ATOM 691 N N . ALA A 1 88 ? 4.616 -1.037 -1.695 1.00 92.00 88 ALA A N 1
ATOM 692 C CA . ALA A 1 88 ? 4.084 0.013 -0.835 1.00 92.00 88 ALA A CA 1
ATOM 693 C C . ALA A 1 88 ? 3.359 -0.499 0.418 1.00 92.00 88 ALA A C 1
ATOM 695 O O . ALA A 1 88 ? 3.656 0.033 1.491 1.00 92.00 88 ALA A O 1
ATOM 696 N N . PRO A 1 89 ? 2.514 -1.550 0.360 1.00 94.12 89 PRO A N 1
ATOM 697 C CA . PRO A 1 89 ? 1.879 -2.096 1.560 1.00 94.12 89 PRO A CA 1
ATOM 698 C C . PRO A 1 89 ? 2.893 -2.581 2.604 1.00 94.12 89 PRO A C 1
ATOM 700 O O . PRO A 1 89 ? 2.816 -2.204 3.774 1.00 94.12 89 PRO A O 1
ATOM 703 N N . ALA A 1 90 ? 3.902 -3.348 2.177 1.00 94.69 90 ALA A N 1
ATOM 704 C CA . ALA A 1 90 ? 4.923 -3.894 3.071 1.00 94.69 90 ALA A CA 1
ATOM 705 C C . ALA A 1 90 ? 5.749 -2.786 3.741 1.00 94.69 90 ALA A C 1
ATOM 707 O O . ALA A 1 90 ? 5.969 -2.799 4.955 1.00 94.69 90 ALA A O 1
ATOM 708 N N . HIS A 1 91 ? 6.167 -1.789 2.960 1.00 94.00 91 HIS A N 1
ATOM 709 C CA . HIS A 1 91 ? 6.877 -0.633 3.491 1.00 94.00 91 HIS A CA 1
ATOM 710 C C . HIS A 1 91 ? 6.011 0.177 4.456 1.00 94.00 91 HIS A C 1
ATOM 712 O O . HIS A 1 91 ? 6.485 0.527 5.534 1.00 94.00 91 HIS A O 1
ATOM 718 N N . ALA A 1 92 ? 4.752 0.445 4.106 1.00 93.50 92 ALA A N 1
ATOM 719 C CA . ALA A 1 92 ? 3.844 1.210 4.946 1.00 93.50 92 ALA A CA 1
ATOM 720 C C . ALA A 1 92 ? 3.584 0.502 6.289 1.00 93.50 92 ALA A C 1
ATOM 722 O O . ALA A 1 92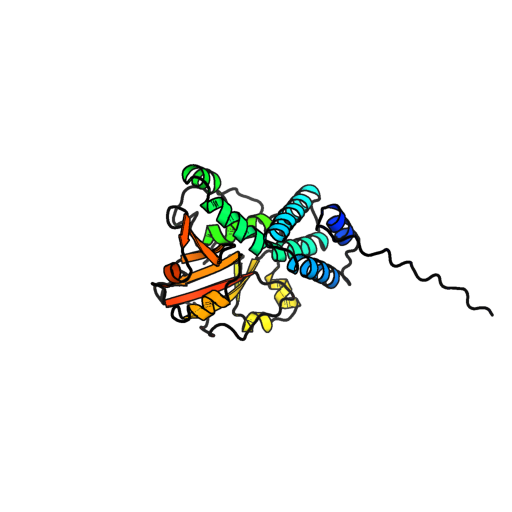 ? 3.653 1.150 7.334 1.00 93.50 92 ALA A O 1
ATOM 723 N N . ALA A 1 93 ? 3.401 -0.823 6.289 1.00 96.19 93 ALA A N 1
ATOM 724 C CA . ALA A 1 93 ? 3.260 -1.626 7.507 1.00 96.19 93 ALA A CA 1
ATOM 725 C C . ALA A 1 93 ? 4.492 -1.521 8.424 1.00 96.19 93 ALA A C 1
ATOM 727 O O . ALA A 1 93 ? 4.374 -1.210 9.613 1.00 96.19 93 ALA A O 1
ATOM 728 N N . ILE A 1 94 ? 5.692 -1.732 7.870 1.00 95.31 94 ILE A N 1
ATOM 729 C CA . ILE A 1 94 ? 6.951 -1.655 8.626 1.00 95.31 94 ILE A CA 1
ATOM 730 C C . ILE A 1 94 ? 7.198 -0.236 9.140 1.00 95.31 94 ILE A C 1
ATOM 732 O O . ILE A 1 94 ? 7.653 -0.051 10.271 1.00 95.31 94 ILE A O 1
ATOM 736 N N . TRP A 1 95 ? 6.913 0.779 8.327 1.00 92.88 95 TRP A N 1
ATOM 737 C CA . TRP A 1 95 ? 7.131 2.166 8.717 1.00 92.88 95 TRP A CA 1
ATOM 738 C C . TRP A 1 95 ? 6.160 2.611 9.808 1.00 92.88 95 TRP A C 1
ATOM 740 O O . TRP A 1 95 ? 6.579 3.285 10.746 1.00 92.88 95 TRP A O 1
ATOM 750 N N . ALA A 1 96 ? 4.902 2.166 9.753 1.00 93.00 96 ALA A N 1
ATOM 751 C CA . ALA A 1 96 ? 3.933 2.390 10.819 1.00 93.00 96 ALA A CA 1
ATOM 752 C C . ALA A 1 96 ? 4.387 1.769 12.146 1.00 93.00 96 ALA A C 1
ATOM 754 O O . ALA A 1 96 ? 4.340 2.425 13.186 1.00 93.00 96 ALA A O 1
ATOM 755 N N . GLN A 1 97 ? 4.890 0.530 12.108 1.00 94.06 97 GLN A N 1
ATOM 756 C CA . GLN A 1 97 ? 5.431 -0.149 13.287 1.00 94.06 97 GLN A CA 1
ATOM 757 C C . GLN A 1 97 ? 6.624 0.614 13.880 1.00 94.06 97 GLN A C 1
ATOM 759 O O . GLN A 1 97 ? 6.691 0.811 15.094 1.00 94.06 97 GLN A O 1
ATOM 764 N N . LYS A 1 98 ? 7.532 1.109 13.030 1.00 92.50 98 LYS A N 1
ATOM 765 C CA . LYS A 1 98 ? 8.655 1.953 13.463 1.00 92.50 98 LYS A CA 1
ATOM 766 C C . LYS A 1 98 ? 8.175 3.258 14.080 1.00 92.50 98 LYS A C 1
ATOM 768 O O . LYS A 1 98 ? 8.653 3.628 15.143 1.00 92.50 98 LYS A O 1
ATOM 773 N N . ASP A 1 99 ? 7.237 3.945 13.435 1.00 90.62 99 ASP A N 1
ATOM 774 C CA . ASP A 1 99 ? 6.655 5.195 13.925 1.00 90.62 99 ASP A CA 1
ATOM 775 C C . ASP A 1 99 ? 5.972 5.020 15.288 1.00 90.62 99 ASP A C 1
ATOM 777 O O . ASP A 1 99 ? 6.112 5.888 16.149 1.00 90.62 99 ASP A O 1
ATOM 781 N N . PHE A 1 100 ? 5.271 3.903 15.507 1.00 91.19 100 PHE A N 1
ATOM 782 C CA . PHE A 1 100 ? 4.650 3.576 16.793 1.00 91.19 100 PHE A CA 1
ATOM 783 C C . PHE A 1 100 ? 5.683 3.367 17.911 1.00 91.19 100 PHE A C 1
ATOM 785 O O . PHE A 1 100 ? 5.438 3.756 19.051 1.00 91.19 100 PHE A O 1
ATOM 792 N N . GLN A 1 101 ? 6.848 2.801 17.584 1.00 90.25 101 GLN A N 1
ATOM 793 C CA . GLN A 1 101 ? 7.960 2.609 18.522 1.00 90.25 101 GLN A CA 1
ATOM 794 C C . GLN A 1 101 ? 8.752 3.900 18.804 1.00 90.25 101 GLN A C 1
ATOM 796 O O . GLN A 1 101 ? 9.575 3.921 19.719 1.00 90.25 101 GLN A O 1
ATOM 801 N N . MET A 1 102 ? 8.538 4.981 18.042 1.00 87.88 102 MET A N 1
ATOM 802 C CA . MET A 1 102 ? 9.224 6.253 18.281 1.00 87.88 102 MET A CA 1
ATOM 803 C C . MET A 1 102 ? 8.650 6.991 19.491 1.00 87.88 102 MET A C 1
ATOM 805 O O . MET A 1 102 ? 7.448 6.972 19.759 1.00 87.88 102 MET A O 1
ATOM 809 N N . ASP A 1 103 ? 9.508 7.765 20.159 1.00 87.00 103 ASP A N 1
ATOM 810 C CA . ASP A 1 103 ? 9.051 8.722 21.160 1.00 87.00 103 ASP A CA 1
ATOM 811 C C . ASP A 1 103 ? 8.017 9.704 20.569 1.00 87.00 103 ASP A C 1
ATOM 813 O O . ASP A 1 103 ? 8.151 10.201 19.444 1.00 87.00 103 ASP A O 1
ATOM 817 N N . LYS A 1 104 ? 6.988 10.037 21.358 1.00 82.06 104 LYS A N 1
ATOM 818 C CA . LYS A 1 104 ? 5.857 10.871 20.921 1.00 82.06 104 LYS A CA 1
ATOM 819 C C . LYS A 1 104 ? 6.310 12.256 20.461 1.00 82.06 104 LYS A C 1
ATOM 821 O O . LYS A 1 104 ? 5.712 12.811 19.535 1.00 82.06 104 LYS A O 1
ATOM 826 N N . SER A 1 105 ? 7.326 12.839 21.101 1.00 82.50 105 SER A N 1
ATOM 827 C CA . SER A 1 105 ? 7.849 14.154 20.721 1.00 82.50 105 SER A CA 1
ATOM 828 C C . SER A 1 105 ? 8.584 14.086 19.379 1.00 82.50 105 SER A C 1
ATOM 830 O O . SER A 1 105 ? 8.376 14.948 18.522 1.00 82.50 105 SER A O 1
ATOM 832 N N . VAL A 1 106 ? 9.352 13.016 19.147 1.00 83.25 106 VAL A N 1
ATOM 833 C CA . VAL A 1 106 ? 10.053 12.749 17.882 1.00 83.25 106 VAL A CA 1
ATOM 834 C C . VAL A 1 106 ? 9.052 12.500 16.758 1.00 83.25 106 VAL A C 1
ATOM 836 O O . VAL A 1 106 ? 9.160 13.114 15.693 1.00 83.25 106 VAL A O 1
ATOM 839 N N . PHE A 1 107 ? 8.028 11.679 17.009 1.00 82.44 107 PHE A N 1
ATOM 840 C CA . PHE A 1 107 ? 6.948 11.445 16.057 1.00 82.44 107 PHE A CA 1
ATOM 841 C C . PHE A 1 107 ? 6.264 12.762 15.663 1.00 82.44 107 PHE A C 1
ATOM 843 O O . PHE A 1 107 ? 6.113 13.046 14.475 1.00 82.44 107 PHE A O 1
ATOM 850 N N . ARG A 1 108 ? 5.896 13.609 16.639 1.00 77.69 108 ARG A N 1
ATOM 851 C CA . ARG A 1 108 ? 5.255 14.914 16.381 1.00 77.69 108 ARG A CA 1
ATOM 852 C C . ARG A 1 108 ? 6.153 15.863 15.588 1.00 77.69 108 ARG A C 1
ATOM 854 O O . ARG A 1 108 ? 5.650 16.568 14.721 1.00 77.69 108 ARG A O 1
ATOM 861 N N . LYS A 1 109 ? 7.467 15.871 15.837 1.00 77.75 109 LYS A N 1
ATOM 862 C CA . LYS A 1 109 ? 8.423 16.670 15.049 1.00 77.75 109 LYS A CA 1
ATOM 863 C C . LYS A 1 109 ? 8.479 16.209 13.588 1.00 77.75 109 LYS A C 1
ATOM 865 O O . LYS A 1 109 ? 8.458 17.045 12.691 1.00 77.75 109 LYS A O 1
ATOM 870 N N . LYS A 1 110 ? 8.495 14.893 13.338 1.00 74.00 110 LYS A N 1
ATOM 871 C CA . LYS A 1 110 ? 8.541 14.319 11.978 1.00 74.00 110 LYS A CA 1
ATOM 872 C C . LYS A 1 110 ? 7.218 14.444 11.217 1.00 74.00 110 LYS A C 1
ATOM 874 O O . LYS A 1 110 ? 7.213 14.678 10.009 1.00 74.00 110 LYS A O 1
ATOM 879 N N . ASN A 1 111 ? 6.095 14.258 11.907 1.00 72.69 111 ASN A N 1
ATOM 880 C CA . ASN A 1 111 ? 4.769 14.160 11.294 1.00 72.69 111 ASN A CA 1
ATOM 881 C C . ASN A 1 111 ? 3.920 15.435 11.438 1.00 72.69 111 ASN A C 1
ATOM 883 O O . ASN A 1 111 ? 2.860 15.530 10.826 1.00 72.69 111 ASN A O 1
ATOM 887 N N . GLY 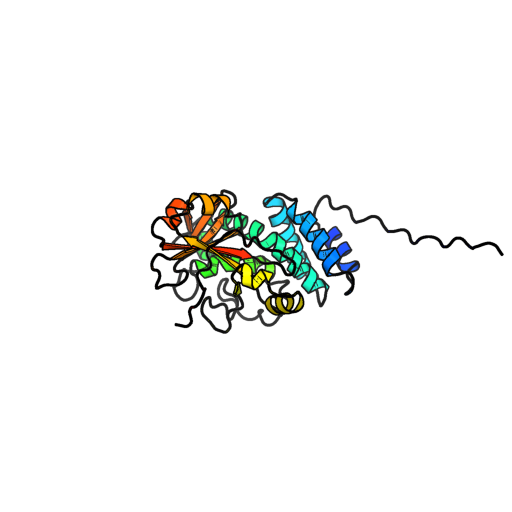A 1 112 ? 4.391 16.441 12.175 1.00 69.38 112 GLY A N 1
ATOM 888 C CA . GLY A 1 112 ? 3.657 17.677 12.433 1.00 69.38 112 GLY A CA 1
ATOM 889 C C . GLY A 1 112 ? 2.596 17.528 13.529 1.00 69.38 112 GLY A C 1
ATOM 890 O O . GLY A 1 112 ? 2.276 16.432 13.993 1.00 69.38 112 GLY A O 1
ATOM 891 N N . ALA A 1 113 ? 2.044 18.661 13.967 1.00 64.50 113 ALA A N 1
ATOM 892 C CA . ALA A 1 113 ? 0.991 18.680 14.977 1.00 64.50 113 ALA A CA 1
ATOM 893 C C . ALA A 1 113 ? -0.337 18.134 14.423 1.00 64.50 113 ALA A C 1
ATOM 895 O O . ALA A 1 113 ? -0.746 18.469 13.309 1.00 64.50 113 ALA A O 1
ATOM 896 N N . TYR A 1 114 ? -1.043 17.347 15.237 1.00 62.47 114 TYR A N 1
ATOM 897 C CA . TYR A 1 114 ? -2.380 16.855 14.914 1.00 62.47 114 TYR A CA 1
ATOM 898 C C . TYR A 1 114 ? -3.393 18.002 14.940 1.00 62.47 114 TYR A C 1
ATOM 900 O O . TYR A 1 114 ? -3.738 18.508 16.009 1.00 62.47 114 TYR A O 1
ATOM 908 N N . LYS A 1 115 ? -3.900 18.393 13.772 1.00 58.66 115 LYS A N 1
ATOM 909 C CA . LYS A 1 115 ? -5.037 19.314 13.644 1.00 58.66 115 LYS A CA 1
ATOM 910 C C . LYS A 1 115 ? -6.069 18.687 12.712 1.00 58.66 115 LYS A C 1
ATOM 912 O O . LYS A 1 115 ? -5.703 18.022 11.744 1.00 58.66 115 LYS A O 1
ATOM 917 N N . SER A 1 116 ? -7.350 18.899 13.010 1.00 52.06 116 SER A N 1
ATOM 918 C CA . SER A 1 116 ? -8.493 18.324 12.282 1.00 52.06 116 SER A CA 1
ATOM 919 C C . SER A 1 116 ? -8.458 18.599 10.772 1.00 52.06 116 SER A C 1
ATOM 921 O O . SER A 1 116 ? -8.918 17.765 9.998 1.00 52.06 116 SER A O 1
ATOM 923 N N . SER A 1 117 ? -7.851 19.714 10.355 1.00 55.59 117 SER A N 1
ATOM 924 C CA . SER A 1 117 ? -7.721 20.144 8.958 1.00 55.59 117 SER A CA 1
ATOM 925 C C . SER A 1 117 ? -6.391 19.783 8.271 1.00 55.59 117 SER A C 1
ATOM 927 O O . SER A 1 117 ? -6.245 20.057 7.078 1.00 55.59 117 SER A O 1
ATOM 929 N N . THR A 1 118 ? -5.412 19.188 8.972 1.00 56.47 118 THR A N 1
ATOM 930 C CA . THR A 1 118 ? -4.055 18.969 8.422 1.00 56.47 118 THR A CA 1
ATOM 931 C C . THR A 1 118 ? -3.564 17.528 8.514 1.00 56.47 118 THR A C 1
ATOM 933 O O . THR A 1 118 ? -3.211 16.954 7.490 1.00 56.47 118 THR A O 1
ATOM 936 N N . ASN A 1 119 ? -3.529 16.944 9.714 1.00 62.69 119 ASN A N 1
ATOM 937 C CA . ASN A 1 119 ? -2.972 15.617 9.964 1.00 62.69 119 ASN A CA 1
ATOM 938 C C . ASN A 1 119 ? -3.923 14.830 10.878 1.00 62.69 119 ASN A C 1
ATOM 940 O O . ASN A 1 119 ? -4.022 15.104 12.077 1.00 62.69 119 ASN A O 1
ATOM 944 N N . ASN A 1 120 ? -4.656 13.890 10.279 1.00 73.19 120 ASN A N 1
ATOM 945 C CA . ASN A 1 120 ? -5.624 13.014 10.940 1.00 73.19 120 ASN A CA 1
ATOM 946 C C . ASN A 1 120 ? -5.348 11.546 10.567 1.00 73.19 120 ASN A C 1
ATOM 948 O O . ASN A 1 120 ? -4.469 11.264 9.753 1.00 73.19 120 ASN A O 1
ATOM 952 N N . CYS A 1 121 ? -6.100 10.621 11.164 1.00 79.44 121 CYS A N 1
ATOM 953 C CA . CYS A 1 121 ? -5.921 9.177 11.001 1.00 79.44 121 CYS A CA 1
ATOM 954 C C . CYS A 1 121 ? -5.881 8.716 9.534 1.00 79.44 121 CYS A C 1
ATOM 956 O O . CYS A 1 121 ? -5.017 7.923 9.168 1.00 79.44 121 CYS A O 1
ATOM 958 N N . ARG A 1 122 ? -6.713 9.307 8.668 1.00 78.94 122 ARG A N 1
ATOM 959 C CA . ARG A 1 122 ? -6.716 9.030 7.226 1.00 78.94 122 ARG A CA 1
ATOM 960 C C . ARG A 1 122 ? -5.414 9.504 6.585 1.00 78.94 122 ARG A C 1
ATOM 962 O O . ARG A 1 122 ? -4.695 8.701 6.006 1.00 78.94 122 ARG A O 1
ATOM 969 N N . HIS A 1 123 ? -5.074 10.785 6.747 1.00 77.00 123 HIS A N 1
ATOM 970 C CA . HIS A 1 123 ? -3.880 11.392 6.138 1.00 77.00 123 HIS A CA 1
ATOM 971 C C . HIS A 1 123 ? -2.596 10.612 6.418 1.00 77.00 123 HIS A C 1
ATOM 973 O O . HIS A 1 123 ? -1.784 10.426 5.518 1.00 77.00 123 HIS A O 1
ATOM 979 N N . TYR A 1 124 ? -2.420 10.150 7.653 1.00 82.56 124 TYR A N 1
ATOM 980 C CA . TYR A 1 124 ? -1.240 9.388 8.035 1.00 82.56 124 TYR A CA 1
ATOM 981 C C . TYR A 1 124 ? -1.098 8.082 7.268 1.00 82.56 124 TYR A C 1
ATOM 983 O O . TYR A 1 124 ? -0.040 7.838 6.698 1.00 82.56 124 TYR A O 1
ATOM 991 N N . CYS A 1 125 ? -2.168 7.293 7.190 1.00 84.19 125 CYS A N 1
ATOM 992 C CA . CYS A 1 125 ? -2.143 6.009 6.501 1.00 84.19 125 CYS A CA 1
ATOM 993 C C . CYS A 1 125 ? -1.741 6.168 5.026 1.00 84.19 125 CYS A C 1
ATOM 995 O O . CYS A 1 125 ? -0.857 5.467 4.542 1.00 84.19 125 CYS A O 1
ATOM 997 N N . PHE A 1 126 ? -2.306 7.155 4.325 1.00 78.69 126 PHE A N 1
ATOM 998 C CA . PHE A 1 126 ? -1.949 7.408 2.923 1.00 78.69 126 PHE A CA 1
ATOM 999 C C . PHE A 1 126 ? -0.573 8.030 2.751 1.00 78.69 126 PHE A C 1
ATOM 1001 O O . PHE A 1 126 ? 0.109 7.726 1.776 1.00 78.69 126 PHE A O 1
ATOM 1008 N N . LYS A 1 127 ? -0.136 8.882 3.684 1.00 81.12 127 LYS A N 1
ATOM 1009 C CA . LYS A 1 127 ? 1.216 9.444 3.654 1.00 81.12 127 LYS A CA 1
ATOM 1010 C C . LYS A 1 127 ? 2.265 8.332 3.566 1.00 81.12 127 LYS A C 1
ATOM 1012 O O . LYS A 1 127 ? 3.216 8.492 2.808 1.00 81.12 127 LYS A O 1
ATOM 1017 N N . LEU A 1 128 ? 2.079 7.226 4.290 1.00 86.19 128 LEU A N 1
ATOM 1018 C CA . LEU A 1 128 ? 3.010 6.093 4.267 1.00 86.19 128 LEU A CA 1
ATOM 1019 C C . LEU A 1 128 ? 3.131 5.456 2.871 1.00 86.19 128 LEU A C 1
ATOM 1021 O O . LEU A 1 128 ? 4.232 5.123 2.449 1.00 86.19 128 LEU A O 1
ATOM 1025 N N . TYR A 1 129 ? 2.034 5.368 2.115 1.00 86.12 129 TYR A N 1
ATOM 1026 C CA . TYR A 1 129 ? 2.060 4.931 0.712 1.00 86.12 129 TYR A CA 1
ATOM 1027 C C . TYR A 1 129 ? 2.726 5.969 -0.204 1.00 86.12 129 TYR A C 1
ATOM 1029 O O . TYR A 1 129 ? 3.583 5.646 -1.030 1.00 86.12 129 TYR A O 1
ATOM 1037 N N . TYR A 1 130 ? 2.370 7.246 -0.040 1.00 79.94 130 TYR A N 1
ATOM 1038 C CA . TYR A 1 130 ? 2.904 8.336 -0.861 1.00 79.94 130 TYR A CA 1
ATOM 1039 C C . TYR A 1 130 ? 4.407 8.560 -0.680 1.00 79.94 130 TYR A C 1
ATOM 1041 O O . TYR A 1 130 ? 5.048 9.025 -1.618 1.00 79.94 130 TYR A O 1
ATOM 1049 N N . GLN A 1 131 ? 4.985 8.215 0.475 1.00 79.50 131 GLN A N 1
ATOM 1050 C CA . GLN A 1 131 ? 6.433 8.296 0.706 1.00 79.50 131 GLN A CA 1
ATOM 1051 C C . GLN A 1 131 ? 7.255 7.503 -0.317 1.00 79.50 131 GLN A C 1
ATOM 1053 O O . GLN A 1 131 ? 8.410 7.853 -0.553 1.00 79.50 131 GLN A O 1
ATOM 1058 N N . ILE A 1 132 ? 6.659 6.478 -0.927 1.00 81.69 132 ILE A N 1
ATOM 1059 C CA . ILE A 1 132 ? 7.291 5.652 -1.958 1.00 81.69 132 ILE A CA 1
ATOM 1060 C C . ILE A 1 132 ? 6.858 6.094 -3.345 1.00 81.69 132 ILE A C 1
ATOM 1062 O O . ILE A 1 132 ? 7.676 6.237 -4.248 1.00 81.69 132 ILE A O 1
ATOM 1066 N N . LEU A 1 133 ? 5.558 6.327 -3.513 1.00 80.62 133 LEU A N 1
ATOM 1067 C CA . LEU A 1 133 ? 4.985 6.560 -4.830 1.00 80.62 133 LEU A CA 1
ATOM 1068 C C . LEU A 1 133 ? 5.341 7.942 -5.385 1.00 80.62 133 LEU A C 1
ATOM 1070 O O . LEU A 1 133 ? 5.444 8.084 -6.595 1.00 80.62 133 LEU A O 1
ATOM 1074 N N . GLN A 1 134 ? 5.565 8.957 -4.541 1.00 77.81 134 GLN A N 1
ATOM 1075 C CA . GLN A 1 134 ? 5.711 10.352 -4.986 1.00 77.81 134 GLN A CA 1
ATOM 1076 C C . GLN A 1 134 ? 6.754 10.567 -6.098 1.00 77.81 134 GLN A C 1
ATOM 1078 O O . GLN A 1 134 ? 6.514 11.369 -6.996 1.00 77.81 134 GLN A O 1
ATOM 1083 N N . ASP A 1 135 ? 7.879 9.848 -6.049 1.00 77.19 135 ASP A N 1
ATOM 1084 C CA . ASP A 1 135 ? 9.021 10.042 -6.949 1.00 77.19 135 ASP A CA 1
ATOM 1085 C C . ASP A 1 135 ? 8.862 9.240 -8.255 1.00 77.19 135 ASP A C 1
ATOM 1087 O O . ASP A 1 135 ? 9.600 9.445 -9.215 1.00 77.19 135 ASP A O 1
ATOM 1091 N N . VAL A 1 136 ? 7.866 8.352 -8.306 1.00 79.19 136 VAL A N 1
ATOM 1092 C CA . VAL A 1 136 ? 7.535 7.510 -9.465 1.00 79.19 136 VAL A CA 1
ATOM 1093 C C . VAL A 1 136 ? 6.122 7.768 -9.996 1.00 79.19 136 VAL A C 1
ATOM 1095 O O . VAL A 1 136 ? 5.738 7.208 -11.015 1.00 79.19 136 VAL A O 1
ATOM 1098 N N . LEU A 1 137 ? 5.344 8.646 -9.353 1.00 76.12 137 LEU A N 1
ATOM 1099 C CA . LEU A 1 137 ? 4.013 9.039 -9.810 1.00 76.12 137 LEU A CA 1
ATOM 1100 C C . LEU A 1 137 ? 4.099 9.704 -11.177 1.00 76.12 137 LEU A C 1
ATOM 1102 O O . LEU A 1 137 ? 4.773 10.720 -11.339 1.00 76.12 137 LEU A O 1
ATOM 1106 N N . GLU A 1 138 ? 3.353 9.171 -12.137 1.00 64.69 138 GLU A N 1
ATOM 1107 C CA . GLU A 1 138 ? 3.441 9.513 -13.560 1.00 64.69 138 GLU A CA 1
ATOM 1108 C C . GLU A 1 138 ? 3.287 11.017 -13.847 1.00 64.69 138 GLU A C 1
ATOM 1110 O O . GLU A 1 138 ? 3.948 11.536 -14.744 1.00 64.69 138 GLU A O 1
ATOM 1115 N N . ASN A 1 139 ? 2.559 11.759 -13.005 1.00 63.47 139 ASN A N 1
ATOM 1116 C CA . ASN A 1 139 ? 2.275 13.182 -13.191 1.00 63.47 139 ASN A CA 1
ATOM 1117 C C . ASN A 1 139 ? 3.061 14.091 -12.209 1.00 63.47 139 ASN A C 1
ATOM 1119 O O . ASN A 1 139 ? 2.816 14.083 -11.001 1.00 63.47 139 ASN A O 1
ATOM 1123 N N . GLU A 1 140 ? 3.983 14.914 -12.729 1.00 50.66 140 GLU A N 1
ATOM 1124 C CA . GLU A 1 140 ? 4.930 15.750 -11.952 1.00 50.66 140 GLU A CA 1
ATOM 1125 C C . GLU A 1 140 ? 4.304 16.981 -11.270 1.00 50.66 140 GLU A C 1
ATOM 1127 O O . GLU A 1 140 ? 4.913 17.598 -10.391 1.00 50.66 140 GLU A O 1
ATOM 1132 N N . SER A 1 141 ? 3.054 17.319 -11.611 1.00 47.84 141 SER A N 1
ATOM 1133 C CA . SER A 1 141 ? 2.313 18.486 -11.092 1.00 47.84 141 SER A CA 1
ATOM 1134 C C . SER A 1 141 ? 2.051 18.476 -9.571 1.00 47.84 141 SER A C 1
ATOM 1136 O O . SER A 1 141 ? 1.474 19.417 -9.021 1.00 47.84 141 SER A O 1
ATOM 1138 N N . LEU A 1 142 ? 2.485 17.429 -8.867 1.00 45.88 142 LEU A N 1
ATOM 1139 C CA . LEU A 1 142 ? 2.342 17.240 -7.422 1.00 45.88 142 LEU A CA 1
ATOM 1140 C C . LEU A 1 142 ? 3.446 17.904 -6.580 1.00 45.88 142 LEU A C 1
ATOM 1142 O O . LEU A 1 142 ? 3.323 17.962 -5.356 1.00 45.88 142 LEU A O 1
ATOM 1146 N N . SER A 1 143 ? 4.506 18.424 -7.204 1.00 41.09 143 SER A N 1
ATOM 1147 C CA . SER A 1 143 ? 5.771 18.759 -6.529 1.00 41.09 143 SER A CA 1
ATOM 1148 C C . SER A 1 143 ? 5.833 20.100 -5.771 1.00 41.09 143 SER A C 1
ATOM 1150 O O . SER A 1 143 ? 6.884 20.442 -5.233 1.00 41.09 143 SER A O 1
ATOM 1152 N N . SER A 1 144 ? 4.746 20.876 -5.635 1.00 37.56 144 SER A N 1
ATOM 1153 C CA . SER A 1 144 ? 4.836 22.250 -5.091 1.00 37.56 144 SER A CA 1
ATOM 1154 C C . SER A 1 144 ? 3.902 22.576 -3.912 1.00 37.56 144 SER A C 1
ATOM 1156 O O . SER A 1 144 ? 2.898 23.271 -4.065 1.00 37.56 144 SER A O 1
ATOM 1158 N N . LYS A 1 145 ? 4.270 22.107 -2.706 1.00 35.94 145 LYS A N 1
ATOM 1159 C CA . LYS A 1 145 ? 4.343 22.854 -1.416 1.00 35.94 145 LYS A CA 1
ATOM 1160 C C . LYS A 1 145 ? 4.471 21.878 -0.235 1.00 35.94 145 LYS A C 1
ATOM 1162 O O . LYS A 1 145 ? 3.604 21.039 -0.011 1.00 35.94 145 LYS A O 1
ATOM 1167 N N . LYS A 1 146 ? 5.532 22.040 0.568 1.00 39.97 146 LYS A N 1
ATOM 1168 C CA . LYS A 1 146 ? 5.731 21.359 1.859 1.00 39.97 146 LYS A CA 1
ATOM 1169 C C . LYS A 1 146 ? 4.704 21.864 2.878 1.00 39.97 146 LYS A C 1
ATOM 1171 O O . LYS A 1 146 ? 4.963 22.823 3.596 1.00 39.97 146 LYS A O 1
ATOM 1176 N N . ILE A 1 147 ? 3.560 21.204 2.987 1.00 35.84 147 ILE A N 1
ATOM 1177 C CA . ILE A 1 147 ? 2.820 21.168 4.252 1.00 35.84 147 ILE A CA 1
ATOM 1178 C C . ILE A 1 147 ? 3.122 19.798 4.834 1.00 35.84 147 ILE A C 1
ATOM 1180 O O . ILE A 1 147 ? 2.800 18.807 4.194 1.00 35.84 147 ILE A O 1
ATOM 1184 N N . HIS A 1 148 ? 3.814 19.750 5.975 1.00 41.69 148 HIS A N 1
ATOM 1185 C CA . HIS A 1 148 ? 4.246 18.554 6.715 1.00 41.69 148 HIS A CA 1
ATOM 1186 C C . HIS A 1 148 ? 3.514 17.245 6.342 1.00 41.69 148 HIS A C 1
ATOM 1188 O O . HIS A 1 148 ? 2.558 16.844 6.998 1.00 41.69 148 HIS A O 1
ATOM 1194 N N . GLY A 1 149 ? 3.979 16.568 5.284 1.00 47.50 149 GLY A N 1
ATOM 1195 C CA . GLY A 1 149 ? 3.476 15.261 4.858 1.00 47.50 149 GLY A CA 1
ATOM 1196 C C . GLY A 1 149 ? 2.108 15.200 4.159 1.00 47.50 149 GLY A C 1
ATOM 1197 O O . GLY A 1 149 ? 1.599 14.093 4.031 1.00 47.50 149 GLY A O 1
ATOM 1198 N N . ARG A 1 150 ? 1.510 16.311 3.702 1.00 44.75 150 ARG A N 1
ATOM 1199 C CA . ARG A 1 150 ? 0.270 16.309 2.898 1.00 44.75 150 ARG A CA 1
ATOM 1200 C C . ARG A 1 150 ? 0.581 16.673 1.436 1.00 44.75 150 ARG A C 1
ATOM 1202 O O . ARG A 1 150 ? 0.976 17.815 1.194 1.00 44.75 150 ARG A O 1
ATOM 1209 N N . PRO A 1 151 ? 0.385 15.765 0.460 1.00 46.84 151 PRO A N 1
ATOM 1210 C CA . PRO A 1 151 ? 0.424 16.127 -0.956 1.00 46.84 151 PRO A CA 1
ATOM 1211 C C . PRO A 1 151 ? -0.610 17.226 -1.256 1.00 46.84 151 PRO A C 1
ATOM 1213 O O . PRO A 1 151 ? -1.722 17.210 -0.719 1.00 46.84 151 PRO A O 1
ATOM 1216 N N . LYS A 1 152 ? -0.262 18.212 -2.091 1.00 41.84 152 LYS A N 1
ATOM 1217 C CA . LYS A 1 152 ? -1.188 19.286 -2.494 1.00 41.84 152 LYS A CA 1
ATOM 1218 C C . LYS A 1 152 ? -2.446 18.667 -3.130 1.00 41.84 152 LYS A C 1
ATOM 1220 O O . LYS A 1 152 ? -2.329 17.742 -3.925 1.00 41.84 152 LYS A O 1
ATOM 1225 N N . ASN A 1 153 ? -3.634 19.166 -2.771 1.00 43.47 153 ASN A N 1
ATOM 1226 C CA . ASN A 1 153 ? -4.956 18.653 -3.192 1.00 43.47 153 ASN A CA 1
ATOM 1227 C C . ASN A 1 153 ? -5.347 17.265 -2.650 1.00 43.47 153 ASN A C 1
ATOM 1229 O O . ASN A 1 153 ? -6.331 16.683 -3.096 1.00 43.47 153 ASN A O 1
ATOM 1233 N N . PHE A 1 154 ? -4.627 16.746 -1.654 1.00 47.94 154 PHE A N 1
ATOM 1234 C CA . PHE A 1 154 ? -5.046 15.540 -0.953 1.00 47.94 154 PHE A CA 1
ATOM 1235 C C . PHE A 1 154 ? -6.230 15.856 -0.028 1.00 47.94 154 PHE A C 1
ATOM 1237 O O . PHE A 1 154 ? -6.039 16.424 1.049 1.00 47.94 154 PHE A O 1
ATOM 1244 N N . ASP A 1 155 ? -7.450 15.532 -0.445 1.00 51.47 155 ASP A N 1
ATOM 1245 C CA . ASP A 1 155 ? -8.655 15.583 0.385 1.00 51.47 155 ASP A CA 1
ATOM 1246 C C . ASP A 1 155 ? -9.418 14.268 0.243 1.00 51.47 155 ASP A C 1
ATOM 1248 O O . ASP A 1 155 ? -9.839 13.931 -0.851 1.00 51.47 155 ASP A O 1
ATOM 1252 N N . TRP A 1 156 ? -9.631 13.544 1.345 1.00 49.78 156 TRP A N 1
ATOM 1253 C CA . TRP A 1 156 ? -10.428 12.309 1.397 1.00 49.78 156 TRP A CA 1
ATOM 1254 C C . TRP A 1 156 ? -11.861 12.472 0.857 1.00 49.78 156 TRP A C 1
ATOM 1256 O O . TRP A 1 156 ? -12.500 11.479 0.520 1.00 49.78 156 TRP A O 1
ATOM 1266 N N . LYS A 1 157 ? -12.379 13.708 0.829 1.00 42.09 157 LYS A N 1
ATOM 1267 C CA . LYS A 1 157 ? -13.747 14.045 0.413 1.00 42.09 157 LYS A CA 1
ATOM 1268 C C . LYS A 1 157 ? -13.833 14.939 -0.830 1.00 42.09 157 LYS A C 1
ATOM 1270 O O . LYS A 1 157 ? -14.932 15.180 -1.309 1.00 42.09 157 LYS A O 1
ATOM 1275 N N . GLY A 1 158 ? -12.717 15.463 -1.332 1.00 42.62 158 GLY A N 1
ATOM 1276 C CA . GLY A 1 158 ? -12.742 16.451 -2.411 1.00 42.62 158 GLY A CA 1
ATOM 1277 C C . GLY A 1 158 ? -12.904 15.808 -3.788 1.00 42.62 158 GLY A C 1
ATOM 1278 O O . GLY A 1 158 ? -12.314 14.768 -4.057 1.00 42.62 158 GLY A O 1
ATOM 1279 N N . HIS A 1 159 ? -13.606 16.468 -4.711 1.00 35.81 159 HIS A N 1
ATOM 1280 C CA . HIS A 1 159 ? -13.699 16.045 -6.120 1.00 35.81 159 HIS A CA 1
ATOM 1281 C C . HIS A 1 159 ? -12.337 15.997 -6.848 1.00 35.81 159 HIS A C 1
ATOM 1283 O O . HIS A 1 159 ? -12.204 15.340 -7.874 1.00 35.81 159 HIS A O 1
ATOM 1289 N N . ASN A 1 160 ? -11.305 16.629 -6.274 1.00 40.97 160 ASN A N 1
ATOM 1290 C CA . ASN A 1 160 ? -9.910 16.570 -6.728 1.00 40.97 160 ASN A CA 1
ATOM 1291 C C . ASN A 1 160 ? -9.074 15.506 -5.988 1.00 40.97 160 ASN A C 1
ATOM 1293 O O . ASN A 1 160 ? -7.841 15.531 -6.060 1.00 40.97 160 ASN A O 1
ATOM 1297 N N . CYS A 1 161 ? -9.717 14.605 -5.234 1.00 50.56 161 CYS A N 1
ATOM 1298 C CA . CYS A 1 161 ? -9.037 13.528 -4.528 1.00 50.56 161 CYS A CA 1
ATOM 1299 C C . CYS A 1 161 ? -8.378 12.585 -5.531 1.00 50.56 161 CYS A C 1
ATOM 1301 O O . CYS A 1 161 ? -9.044 11.909 -6.311 1.00 50.56 161 CYS A O 1
ATOM 1303 N N . ARG A 1 162 ? -7.053 12.496 -5.457 1.00 57.22 162 ARG A N 1
ATOM 1304 C CA . ARG A 1 162 ? -6.252 11.553 -6.245 1.00 57.22 162 ARG A CA 1
ATOM 1305 C C . ARG A 1 162 ? -6.231 10.133 -5.663 1.00 57.22 162 ARG A C 1
ATOM 1307 O O . ARG A 1 162 ? -5.368 9.334 -6.016 1.00 57.22 162 ARG A O 1
ATOM 1314 N N . ILE A 1 163 ? -7.154 9.832 -4.744 1.00 61.66 163 ILE A N 1
ATOM 1315 C CA . ILE A 1 163 ? -7.408 8.480 -4.252 1.00 61.66 163 ILE A CA 1
ATOM 1316 C C . ILE A 1 163 ? -8.719 8.005 -4.854 1.00 61.66 163 ILE A C 1
ATOM 1318 O O . ILE A 1 163 ? -9.789 8.529 -4.538 1.00 61.66 163 ILE A O 1
ATOM 1322 N N . ARG A 1 164 ? -8.636 6.972 -5.685 1.00 70.56 164 ARG A N 1
ATOM 1323 C CA . ARG A 1 164 ? -9.815 6.280 -6.201 1.00 70.56 164 ARG A CA 1
ATOM 1324 C C . ARG A 1 164 ? -10.075 5.055 -5.335 1.00 70.56 164 ARG A C 1
ATOM 1326 O O . ARG A 1 164 ? -9.154 4.308 -5.022 1.00 70.56 164 ARG A O 1
ATOM 1333 N N . ARG A 1 165 ? -11.322 4.892 -4.902 1.00 76.69 165 ARG A N 1
ATOM 1334 C CA . ARG A 1 165 ? -11.787 3.747 -4.114 1.00 76.69 165 ARG A CA 1
ATOM 1335 C C . ARG A 1 165 ? -12.874 3.081 -4.926 1.00 76.69 165 ARG A C 1
ATOM 1337 O O . ARG A 1 165 ? -13.777 3.782 -5.372 1.00 76.69 165 ARG A O 1
ATOM 1344 N N . MET A 1 166 ? -12.766 1.779 -5.115 1.00 78.12 166 MET A N 1
ATOM 1345 C CA . MET A 1 166 ? -13.691 1.043 -5.959 1.00 78.12 166 MET A CA 1
ATOM 1346 C C . MET A 1 166 ? -14.082 -0.273 -5.286 1.00 78.12 166 MET A C 1
ATOM 1348 O O . MET A 1 166 ? -13.218 -0.911 -4.676 1.00 78.12 166 MET A O 1
ATOM 1352 N N . PRO A 1 167 ? -15.354 -0.688 -5.353 1.00 82.69 167 PRO A N 1
ATOM 1353 C CA . PRO A 1 167 ? -15.753 -2.034 -4.966 1.00 82.69 167 PRO A CA 1
ATOM 1354 C C . PRO A 1 167 ? -15.015 -3.105 -5.792 1.00 82.69 167 PRO A C 1
ATOM 1356 O O . PRO A 1 167 ? -14.660 -2.843 -6.943 1.00 82.69 167 PRO A O 1
ATOM 1359 N N . PRO A 1 168 ? -14.804 -4.321 -5.259 1.00 85.81 168 PRO A N 1
ATOM 1360 C CA . PRO A 1 168 ? -14.090 -5.382 -5.971 1.00 85.81 168 PRO A CA 1
ATOM 1361 C C . PRO A 1 168 ? -14.714 -5.727 -7.325 1.00 85.81 168 PRO A C 1
ATOM 1363 O O . PRO A 1 168 ? -13.994 -5.877 -8.304 1.00 85.81 168 PRO A O 1
ATOM 1366 N N . GLN A 1 169 ? -16.045 -5.794 -7.404 1.00 84.19 169 GLN A N 1
ATOM 1367 C CA . GLN A 1 169 ? -16.764 -6.149 -8.630 1.00 84.19 169 GLN A CA 1
ATOM 1368 C C . GLN A 1 169 ? -16.606 -5.082 -9.716 1.00 84.19 169 GLN A C 1
ATOM 1370 O O . GLN A 1 169 ? -16.366 -5.415 -10.873 1.00 84.19 169 GLN A O 1
ATOM 1375 N N . GLU A 1 170 ? -16.699 -3.803 -9.340 1.00 85.25 170 GLU A N 1
ATOM 1376 C CA . GLU A 1 170 ? -16.463 -2.697 -10.271 1.00 85.25 170 GLU A CA 1
ATOM 1377 C C . GLU A 1 170 ? -15.018 -2.733 -10.780 1.00 85.25 170 GLU A C 1
ATOM 1379 O O . GLU A 1 170 ? -14.804 -2.649 -11.985 1.00 85.25 170 GLU A O 1
ATOM 1384 N N . TRP A 1 171 ? -14.039 -2.962 -9.895 1.00 86.00 171 TRP A N 1
ATOM 1385 C CA . TRP A 1 171 ? -12.630 -3.044 -10.290 1.00 86.00 171 TRP A CA 1
ATOM 1386 C C . TRP A 1 171 ? -12.357 -4.207 -11.244 1.00 86.00 171 TRP A C 1
ATOM 1388 O O . TRP A 1 171 ? -11.665 -4.031 -12.246 1.00 86.00 171 TRP A O 1
ATOM 1398 N N . ASP A 1 172 ? -12.897 -5.391 -10.950 1.00 84.75 172 ASP A N 1
ATOM 1399 C CA . ASP A 1 172 ? -12.700 -6.582 -11.780 1.00 84.75 172 ASP A CA 1
ATOM 1400 C C . ASP A 1 172 ? -13.371 -6.442 -13.156 1.00 84.75 172 ASP A C 1
ATOM 1402 O O . ASP A 1 172 ? -12.862 -6.974 -14.140 1.00 84.75 172 ASP A O 1
ATOM 1406 N N . SER A 1 173 ? -14.457 -5.661 -13.240 1.00 84.50 173 SER A N 1
ATOM 1407 C CA . SER A 1 173 ? -15.178 -5.390 -14.491 1.00 84.50 173 SER A CA 1
ATOM 1408 C C . SER A 1 173 ? -14.491 -4.396 -15.432 1.00 84.50 173 SER A C 1
ATOM 1410 O O . SER A 1 173 ? -14.834 -4.357 -16.613 1.00 84.50 173 SER A O 1
ATOM 1412 N N . LEU A 1 174 ? -13.535 -3.599 -14.937 1.00 84.31 174 LEU A N 1
ATOM 1413 C CA . LEU A 1 174 ? -12.801 -2.652 -15.776 1.00 84.31 174 LEU A CA 1
ATOM 1414 C C . LEU A 1 174 ? -11.875 -3.389 -16.748 1.00 84.31 174 LEU A C 1
ATOM 1416 O O . LEU A 1 174 ? -11.151 -4.318 -16.367 1.00 84.31 174 LEU A O 1
ATOM 1420 N N . ASP A 1 175 ? -11.832 -2.914 -17.990 1.00 84.94 175 ASP A N 1
ATOM 1421 C CA . ASP A 1 175 ? -10.827 -3.352 -18.950 1.00 84.94 175 ASP A CA 1
ATOM 1422 C C . ASP A 1 175 ? -9.446 -2.731 -18.647 1.00 84.94 175 ASP A C 1
ATOM 1424 O O . ASP A 1 175 ? -9.292 -1.864 -17.780 1.00 84.94 175 ASP A O 1
ATOM 1428 N N . GLY A 1 176 ? -8.405 -3.189 -19.349 1.00 80.31 176 GLY A N 1
ATOM 1429 C CA . GLY A 1 176 ? -7.038 -2.707 -19.120 1.00 80.31 176 GLY A CA 1
ATOM 1430 C C . GLY A 1 176 ? -6.860 -1.202 -19.370 1.00 80.31 176 GLY A C 1
ATOM 1431 O O . GLY A 1 176 ? -6.075 -0.558 -18.674 1.00 80.31 176 GLY A O 1
ATOM 1432 N N . LYS A 1 177 ? -7.619 -0.614 -20.307 1.00 81.88 177 LYS A N 1
ATOM 1433 C CA . LYS A 1 177 ? -7.524 0.818 -20.635 1.00 81.88 177 LYS A CA 1
ATOM 1434 C C . LYS A 1 177 ? -8.172 1.669 -19.555 1.00 81.88 177 LYS A C 1
ATOM 1436 O O . LYS A 1 177 ? -7.608 2.684 -19.151 1.00 81.88 177 LYS A O 1
ATOM 1441 N N . ASP A 1 178 ? -9.329 1.252 -19.056 1.00 81.19 178 ASP A N 1
ATOM 1442 C CA . ASP A 1 178 ? -10.000 1.942 -17.965 1.00 81.19 178 ASP A CA 1
ATOM 1443 C C . ASP A 1 178 ? -9.181 1.845 -16.681 1.00 81.19 178 ASP A C 1
ATOM 1445 O O . ASP A 1 178 ? -8.964 2.864 -16.021 1.00 81.19 178 ASP A O 1
ATOM 1449 N N . LYS A 1 179 ? -8.620 0.669 -16.369 1.00 82.88 179 LYS A N 1
ATOM 1450 C CA . LYS A 1 179 ? -7.675 0.537 -15.251 1.00 82.88 179 LYS A CA 1
ATOM 1451 C C . LYS A 1 179 ? -6.489 1.483 -15.421 1.00 82.88 179 LYS A C 1
ATOM 1453 O O . LYS A 1 179 ? -6.163 2.191 -14.473 1.00 82.88 179 LYS A O 1
ATOM 1458 N N . GLU A 1 180 ? -5.888 1.581 -16.609 1.00 78.06 180 GLU A N 1
ATOM 1459 C CA . GLU A 1 180 ? -4.782 2.515 -16.867 1.00 78.06 180 GLU A CA 1
ATOM 1460 C C . GLU A 1 180 ? -5.163 3.969 -16.543 1.00 78.06 180 GLU A C 1
ATOM 1462 O O . GLU A 1 180 ? -4.438 4.629 -15.792 1.00 78.06 180 GLU A O 1
ATOM 1467 N N . ARG A 1 181 ? -6.343 4.424 -16.986 1.00 77.00 181 ARG A N 1
ATOM 1468 C CA . ARG A 1 181 ? -6.865 5.772 -16.692 1.00 77.00 181 ARG A CA 1
ATOM 1469 C C . ARG A 1 181 ? -7.033 6.031 -15.197 1.00 77.00 181 ARG A C 1
ATOM 1471 O O . ARG A 1 181 ? -6.797 7.144 -14.723 1.00 77.00 181 ARG A O 1
ATOM 1478 N N . TYR A 1 182 ? -7.410 5.013 -14.423 1.00 74.19 182 TYR A N 1
ATOM 1479 C CA . TYR A 1 182 ? -7.512 5.130 -12.967 1.00 74.19 182 TYR A CA 1
ATOM 1480 C C . TYR A 1 182 ? -6.162 5.405 -12.298 1.00 74.19 182 TYR A C 1
ATOM 1482 O O . TYR A 1 182 ? -6.143 6.083 -11.269 1.00 74.19 182 TYR A O 1
ATOM 1490 N N . PHE A 1 183 ? -5.050 4.947 -12.878 1.00 71.69 183 PHE A N 1
ATOM 1491 C CA . PHE A 1 183 ? -3.701 5.114 -12.331 1.00 71.69 183 PHE A CA 1
ATOM 1492 C C . PHE A 1 183 ? -2.948 6.352 -12.830 1.00 71.69 183 PHE A C 1
ATOM 1494 O O . PHE A 1 183 ? -1.877 6.631 -12.291 1.00 71.69 183 PHE A O 1
ATOM 1501 N N . GLU A 1 184 ? -3.497 7.134 -13.770 1.00 69.62 184 GLU A N 1
ATOM 1502 C CA . GLU A 1 184 ? -2.899 8.366 -14.323 1.00 69.62 184 GLU A CA 1
ATOM 1503 C C . GLU A 1 184 ? -2.650 9.457 -13.248 1.00 69.62 184 GLU A C 1
ATOM 1505 O O . GLU A 1 184 ? -3.352 10.464 -13.129 1.00 69.62 184 GLU A O 1
ATOM 1510 N N . GLY A 1 185 ? -1.620 9.270 -12.421 1.00 61.41 185 GLY A N 1
ATOM 1511 C CA . GLY A 1 185 ? -1.256 10.156 -11.314 1.00 61.41 185 GLY A CA 1
ATOM 1512 C C . GLY A 1 185 ? -2.048 9.954 -10.016 1.00 61.41 185 GLY A C 1
ATOM 1513 O O . GLY A 1 185 ? -2.000 10.836 -9.149 1.00 61.41 185 GLY A O 1
ATOM 1514 N N . ASN A 1 186 ? -2.742 8.822 -9.865 1.00 68.62 186 ASN A N 1
ATOM 1515 C CA . ASN A 1 186 ? -3.548 8.492 -8.687 1.00 68.62 186 ASN A CA 1
ATOM 1516 C C . ASN A 1 186 ? -3.062 7.206 -8.011 1.00 68.62 186 ASN A C 1
ATOM 1518 O O . ASN A 1 186 ? -2.409 6.367 -8.624 1.00 68.62 186 ASN A O 1
ATOM 1522 N N . LEU A 1 187 ? -3.410 7.050 -6.736 1.00 77.31 187 LEU A N 1
ATOM 1523 C CA . LEU A 1 187 ? -3.335 5.768 -6.040 1.00 77.31 187 LEU A CA 1
ATOM 1524 C C . LEU A 1 187 ? -4.748 5.183 -5.981 1.00 77.31 187 LEU A C 1
ATOM 1526 O O . LEU A 1 187 ? -5.671 5.840 -5.489 1.00 77.31 187 LEU A O 1
ATOM 1530 N N . ALA A 1 188 ? -4.919 3.969 -6.491 1.00 79.88 188 ALA A N 1
ATOM 1531 C CA . ALA A 1 188 ? -6.194 3.267 -6.469 1.00 79.88 188 ALA A CA 1
ATOM 1532 C C . ALA A 1 188 ? -6.234 2.229 -5.343 1.00 79.88 188 ALA A C 1
ATOM 1534 O O . ALA A 1 188 ? -5.242 1.562 -5.045 1.00 79.88 188 ALA A O 1
ATOM 1535 N N . PHE A 1 189 ? -7.405 2.092 -4.729 1.00 84.62 189 PHE A N 1
ATOM 1536 C CA . PHE A 1 189 ? -7.693 1.069 -3.737 1.00 84.62 189 PHE A CA 1
ATOM 1537 C C . PHE A 1 189 ? -8.961 0.321 -4.105 1.00 84.62 189 PHE A C 1
ATOM 1539 O O . PHE A 1 189 ? -9.981 0.932 -4.437 1.00 84.62 189 PHE A O 1
ATOM 1546 N N . VAL A 1 190 ? -8.917 -0.991 -3.922 1.00 87.12 190 VAL A N 1
ATOM 1547 C CA . VAL A 1 190 ? -10.124 -1.805 -3.850 1.00 87.12 190 VAL A CA 1
ATOM 1548 C C . VAL A 1 190 ? -10.628 -1.804 -2.411 1.00 87.12 190 VAL A C 1
ATOM 1550 O O . VAL A 1 190 ? -9.847 -1.973 -1.471 1.00 87.12 190 VAL A O 1
ATOM 1553 N N . ALA A 1 191 ? -11.922 -1.544 -2.239 1.00 87.62 191 ALA A N 1
ATOM 1554 C CA . ALA A 1 191 ? -12.576 -1.356 -0.951 1.00 87.62 191 ALA A CA 1
ATOM 1555 C C . ALA A 1 191 ? -13.518 -2.527 -0.645 1.00 87.62 191 ALA A C 1
ATOM 1557 O O . ALA A 1 191 ? -14.601 -2.627 -1.215 1.00 87.62 191 ALA A O 1
ATOM 1558 N N . TYR A 1 192 ? -13.116 -3.382 0.290 1.00 88.06 192 TYR A N 1
ATOM 1559 C CA . TYR A 1 192 ? -13.897 -4.528 0.751 1.00 88.06 192 TYR A CA 1
ATOM 1560 C C . TYR A 1 192 ? -14.675 -4.145 2.007 1.00 88.06 192 TYR A C 1
ATOM 1562 O O . TYR A 1 192 ? -14.081 -3.688 2.986 1.00 88.06 192 TYR A O 1
ATOM 1570 N N . VAL A 1 193 ? -15.997 -4.313 1.990 1.00 86.94 193 VAL A N 1
ATOM 1571 C CA . VAL A 1 193 ? -16.874 -3.888 3.089 1.00 86.94 193 VAL A CA 1
ATOM 1572 C C . VAL A 1 193 ? -17.375 -5.099 3.870 1.00 86.94 193 VAL A C 1
ATOM 1574 O O . VAL A 1 193 ? -17.949 -6.026 3.303 1.00 86.94 193 VAL A O 1
ATOM 1577 N N . PHE A 1 194 ? -17.189 -5.062 5.185 1.00 87.56 194 PHE A N 1
ATOM 1578 C CA . PHE A 1 194 ? -17.588 -6.104 6.125 1.00 87.56 194 PHE A CA 1
ATOM 1579 C C . PHE A 1 194 ? -18.514 -5.531 7.194 1.00 87.56 194 PHE A C 1
ATOM 1581 O O . PHE A 1 194 ? -18.399 -4.365 7.597 1.00 87.56 194 PHE A O 1
ATOM 1588 N N . SER A 1 195 ? -19.397 -6.377 7.719 1.00 88.56 195 SER A N 1
ATOM 1589 C CA . SER A 1 195 ? -20.048 -6.089 8.994 1.00 88.56 195 SER A CA 1
ATOM 1590 C C . SER A 1 195 ? -19.017 -6.180 10.118 1.00 88.56 195 SER A C 1
ATOM 1592 O O . SER A 1 195 ? -18.220 -7.116 10.160 1.00 88.56 195 SER A O 1
ATOM 1594 N N . ALA A 1 196 ? -19.055 -5.262 11.089 1.00 88.69 196 ALA A N 1
ATOM 1595 C CA . ALA A 1 196 ? -18.156 -5.323 12.248 1.00 88.69 196 ALA A CA 1
ATOM 1596 C C . ALA A 1 196 ? -18.330 -6.604 13.094 1.00 88.69 196 ALA A C 1
ATOM 1598 O O . ALA A 1 196 ? -17.446 -6.950 13.875 1.00 88.69 196 ALA A O 1
ATOM 1599 N N . LYS A 1 197 ? -19.445 -7.329 12.915 1.00 89.69 197 LYS A N 1
ATOM 1600 C CA . LYS A 1 197 ? -19.702 -8.634 13.545 1.00 89.69 197 LYS A CA 1
ATOM 1601 C C . LYS A 1 197 ? -18.904 -9.782 12.912 1.00 89.69 197 LYS A C 1
ATOM 1603 O O . LYS A 1 197 ? -18.760 -10.825 13.536 1.00 89.69 197 LYS A O 1
ATOM 1608 N N . GLU A 1 198 ? -18.377 -9.613 11.702 1.00 90.94 198 GLU A N 1
ATOM 1609 C CA . GLU A 1 198 ? -17.636 -10.647 10.962 1.00 90.94 198 GLU A CA 1
ATOM 1610 C C . GLU A 1 198 ? -16.145 -10.665 11.333 1.00 90.94 198 GLU A C 1
ATOM 1612 O O . GLU A 1 198 ? -15.268 -10.721 10.473 1.00 90.94 198 GLU A O 1
ATOM 1617 N N . ILE A 1 199 ? -15.845 -10.587 12.631 1.00 92.06 199 ILE A N 1
ATOM 1618 C CA . ILE A 1 199 ? -14.490 -10.325 13.122 1.00 92.06 199 ILE A CA 1
ATOM 1619 C C . ILE A 1 199 ? -13.467 -11.378 12.683 1.00 92.06 199 ILE A C 1
ATOM 1621 O O . ILE A 1 199 ? -12.348 -11.028 12.311 1.00 92.06 199 ILE A O 1
ATOM 1625 N N . ASP A 1 200 ? -13.859 -12.651 12.649 1.00 92.62 200 ASP A N 1
ATOM 1626 C CA . ASP A 1 200 ? -12.969 -13.740 12.243 1.00 92.62 200 ASP A CA 1
ATOM 1627 C C . ASP A 1 200 ? -12.653 -13.685 10.747 1.00 92.62 200 ASP A C 1
ATOM 1629 O O . ASP A 1 200 ? -11.496 -13.845 10.360 1.00 92.62 200 ASP A O 1
ATOM 1633 N N . LYS A 1 201 ? -13.645 -13.348 9.909 1.00 91.06 201 LYS A N 1
ATOM 1634 C CA . LYS A 1 201 ? -13.422 -13.129 8.473 1.00 91.06 201 LYS A CA 1
ATOM 1635 C C . LYS A 1 201 ? -12.493 -11.943 8.241 1.00 91.06 201 LYS A C 1
ATOM 1637 O O . LYS A 1 201 ? -11.573 -12.042 7.439 1.00 91.06 201 LYS A O 1
ATOM 1642 N N . ILE A 1 202 ? -12.697 -10.842 8.970 1.00 92.56 202 ILE A N 1
ATOM 1643 C CA . ILE A 1 202 ? -11.848 -9.646 8.872 1.00 92.56 202 ILE A CA 1
ATOM 1644 C C . ILE A 1 202 ? -10.397 -10.005 9.209 1.00 92.56 202 ILE A C 1
ATOM 1646 O O . ILE A 1 202 ? -9.504 -9.688 8.431 1.00 92.56 202 ILE A O 1
ATOM 1650 N N . LYS A 1 203 ? -10.148 -10.702 10.325 1.00 93.81 203 LYS A N 1
ATOM 1651 C CA . LYS A 1 203 ? -8.794 -11.120 10.734 1.00 93.81 203 LYS A CA 1
ATOM 1652 C C . LYS A 1 203 ? -8.107 -12.030 9.718 1.00 93.81 203 LYS A C 1
ATOM 1654 O O . LYS A 1 203 ? -6.902 -11.907 9.509 1.00 93.81 203 LYS A O 1
ATOM 1659 N N . GLN A 1 204 ? -8.860 -12.954 9.126 1.00 92.56 204 GLN A N 1
ATOM 1660 C CA . GLN A 1 204 ? -8.348 -13.849 8.090 1.00 92.56 204 GLN A CA 1
ATOM 1661 C C . GLN A 1 204 ? -8.020 -13.088 6.803 1.00 92.56 204 GLN A C 1
ATOM 1663 O O . GLN A 1 204 ? -7.041 -13.417 6.143 1.00 92.56 204 GLN A O 1
ATOM 1668 N N . PHE A 1 205 ? -8.811 -12.065 6.473 1.00 92.50 205 PHE A N 1
ATOM 1669 C CA . PHE A 1 205 ? -8.705 -11.330 5.217 1.00 92.50 205 PHE A CA 1
ATOM 1670 C C . PHE A 1 205 ? -7.647 -10.216 5.219 1.00 92.50 205 PHE A C 1
ATOM 1672 O O . PHE A 1 205 ? -7.035 -9.961 4.178 1.00 92.50 205 PHE A O 1
ATOM 1679 N N . ILE A 1 206 ? -7.457 -9.512 6.344 1.00 93.88 206 ILE A N 1
ATOM 1680 C CA . ILE A 1 206 ? -6.512 -8.387 6.413 1.00 93.88 206 ILE A CA 1
ATOM 1681 C C . ILE A 1 206 ? -5.076 -8.849 6.183 1.00 93.88 206 ILE A C 1
ATOM 1683 O O . ILE A 1 206 ? -4.613 -9.840 6.751 1.00 93.88 206 ILE A O 1
ATOM 1687 N N . GLU A 1 207 ? -4.339 -8.046 5.431 1.00 95.38 207 GLU A N 1
ATOM 1688 C CA . GLU A 1 207 ? -2.922 -8.236 5.159 1.00 95.38 207 GLU A CA 1
ATOM 1689 C C . GLU A 1 207 ? -2.110 -7.025 5.637 1.00 95.38 207 GLU A C 1
ATOM 1691 O O . GLU A 1 207 ? -2.634 -5.905 5.687 1.00 95.38 207 GLU A O 1
ATOM 1696 N N . PRO A 1 208 ? -0.830 -7.206 6.012 1.00 97.25 208 PRO A N 1
ATOM 1697 C CA . PRO A 1 208 ? 0.032 -6.091 6.376 1.00 97.25 208 PRO A CA 1
ATOM 1698 C C . PRO A 1 208 ? 0.055 -5.008 5.291 1.00 97.25 208 PRO A C 1
ATOM 1700 O O . PRO A 1 208 ? 0.300 -5.275 4.113 1.00 97.25 208 PRO A O 1
ATOM 1703 N N . GLY A 1 209 ? -0.175 -3.768 5.710 1.00 95.94 209 GLY A N 1
ATOM 1704 C CA . GLY A 1 209 ? -0.241 -2.598 4.843 1.00 95.94 209 GLY A CA 1
ATOM 1705 C C . GLY A 1 209 ? -1.650 -2.237 4.384 1.00 95.94 209 GLY A C 1
ATOM 1706 O O . GLY A 1 209 ? -1.845 -1.096 3.964 1.00 95.94 209 GLY A O 1
ATOM 1707 N N . ASP A 1 210 ? -2.637 -3.131 4.506 1.00 95.12 210 ASP A N 1
ATOM 1708 C CA . ASP A 1 210 ? -4.036 -2.781 4.246 1.00 95.12 210 ASP A CA 1
ATOM 1709 C C . ASP A 1 210 ? -4.473 -1.620 5.146 1.00 95.12 210 ASP A C 1
ATOM 1711 O O . ASP A 1 210 ? -4.090 -1.533 6.320 1.00 95.12 210 ASP A O 1
ATOM 1715 N N . LEU A 1 211 ? -5.308 -0.729 4.611 1.00 93.50 211 LEU A N 1
ATOM 1716 C CA . LEU A 1 211 ? -5.908 0.329 5.417 1.00 93.50 211 LEU A CA 1
ATOM 1717 C C . LEU A 1 211 ? -7.250 -0.149 5.950 1.00 93.50 211 LEU A C 1
ATOM 1719 O O . LEU A 1 211 ? -8.108 -0.584 5.188 1.00 93.50 211 LEU A O 1
ATOM 1723 N N . VAL A 1 212 ? -7.450 -0.028 7.256 1.00 93.44 212 VAL A N 1
ATOM 1724 C CA . VAL A 1 212 ? -8.658 -0.491 7.938 1.00 93.44 212 VAL A CA 1
ATOM 1725 C C . VAL A 1 212 ? -9.459 0.720 8.388 1.00 93.44 212 VAL A C 1
ATOM 1727 O O . VAL A 1 212 ? -9.101 1.410 9.345 1.00 93.44 212 VAL A O 1
ATOM 1730 N N . GLY A 1 213 ? -10.526 1.004 7.650 1.00 90.50 213 GLY A N 1
ATOM 1731 C CA . GLY A 1 213 ? -11.538 1.993 7.986 1.00 90.50 213 GLY A CA 1
ATOM 1732 C C . GLY A 1 213 ? -12.606 1.404 8.899 1.00 90.50 213 GLY A C 1
ATOM 1733 O O . GLY A 1 213 ? -13.048 0.276 8.699 1.00 90.50 213 GLY A O 1
ATOM 1734 N N . VAL A 1 214 ? -13.042 2.174 9.892 1.00 89.25 214 VAL A N 1
ATOM 1735 C CA . VAL A 1 214 ? -14.156 1.807 10.771 1.00 89.25 214 VAL A CA 1
ATOM 1736 C C . VAL A 1 214 ? -15.167 2.937 10.873 1.00 89.25 214 VAL A C 1
ATOM 1738 O O . VAL A 1 214 ? -14.804 4.105 11.064 1.00 89.25 214 VAL A O 1
ATOM 1741 N N . ASP A 1 215 ? -16.442 2.561 10.820 1.00 82.75 215 ASP A N 1
ATOM 1742 C CA . ASP A 1 215 ? -17.564 3.481 10.963 1.00 82.75 215 ASP A CA 1
ATOM 1743 C C . ASP A 1 215 ? -18.358 3.204 12.219 1.00 82.75 215 ASP A C 1
ATOM 1745 O O . ASP A 1 215 ? -19.060 2.206 12.343 1.00 82.75 215 ASP A O 1
ATOM 1749 N N . ARG A 1 216 ? -18.267 4.133 13.170 1.00 73.31 216 ARG A N 1
ATOM 1750 C CA . ARG A 1 216 ? -19.020 4.072 14.430 1.00 73.31 216 ARG A CA 1
ATOM 1751 C C . ARG A 1 216 ? -20.469 4.527 14.278 1.00 73.31 216 ARG A C 1
ATOM 1753 O O . ARG A 1 216 ? -21.284 4.277 15.155 1.00 73.31 216 ARG A O 1
ATOM 1760 N N . ASN A 1 217 ? -20.778 5.215 13.183 1.00 69.06 217 ASN A N 1
ATOM 1761 C CA . ASN A 1 217 ? -22.119 5.658 12.839 1.00 69.06 217 ASN A CA 1
ATOM 1762 C C . ASN A 1 217 ? -22.340 5.388 11.342 1.00 69.06 217 ASN A C 1
ATOM 1764 O O . ASN A 1 217 ? -21.543 5.890 10.547 1.00 69.06 217 ASN A O 1
ATOM 1768 N N . PRO A 1 218 ? -23.414 4.682 10.944 1.00 60.41 218 PRO A N 1
ATOM 1769 C CA . PRO A 1 218 ? -23.724 4.423 9.535 1.00 60.41 218 PRO A CA 1
ATOM 1770 C C . PRO A 1 218 ? -23.869 5.703 8.696 1.00 60.41 218 PRO A C 1
ATOM 1772 O O . PRO A 1 218 ? -23.709 5.672 7.483 1.00 60.41 218 PRO A O 1
ATOM 1775 N N . ARG A 1 219 ? -24.164 6.844 9.339 1.00 57.53 219 ARG A N 1
ATOM 1776 C CA . ARG A 1 219 ? -24.312 8.160 8.692 1.00 57.53 219 ARG A CA 1
ATOM 1777 C C . ARG A 1 219 ? -22.987 8.885 8.447 1.00 57.53 219 ARG A C 1
ATOM 1779 O O . ARG A 1 219 ? -22.968 9.921 7.791 1.00 57.53 219 ARG A O 1
ATOM 1786 N N . THR A 1 220 ? -21.882 8.401 9.010 1.00 56.44 220 THR A N 1
ATOM 1787 C CA . THR A 1 220 ? -20.548 8.982 8.819 1.00 56.44 220 THR A CA 1
ATOM 1788 C C . THR A 1 220 ? -19.698 7.994 8.039 1.00 56.44 220 THR A C 1
ATOM 1790 O O . THR A 1 220 ? -19.452 6.911 8.545 1.00 56.44 220 THR A O 1
ATOM 1793 N N . SER A 1 221 ? -19.229 8.354 6.843 1.00 55.66 221 SER A N 1
ATOM 1794 C CA . SER A 1 221 ? -18.360 7.481 6.050 1.00 55.66 221 SER A CA 1
ATOM 1795 C C . SER A 1 221 ? -16.891 7.534 6.506 1.00 55.66 221 SER A C 1
ATOM 1797 O O . SER A 1 221 ? -16.253 8.596 6.584 1.00 55.66 221 SER A O 1
ATOM 1799 N N . ASN A 1 222 ? -16.344 6.352 6.772 1.00 58.25 222 ASN A N 1
ATOM 1800 C CA . ASN A 1 222 ? -14.999 6.018 7.256 1.00 58.25 222 ASN A CA 1
ATOM 1801 C C . ASN A 1 222 ? -14.445 6.918 8.367 1.00 58.25 222 ASN A C 1
ATOM 1803 O O . ASN A 1 222 ? -13.348 7.468 8.227 1.00 58.25 222 ASN A O 1
ATOM 1807 N N . ALA A 1 223 ? -15.201 7.138 9.445 1.00 65.31 223 ALA A N 1
ATOM 1808 C CA . ALA A 1 223 ? -14.903 8.084 10.527 1.00 65.31 223 ALA A CA 1
ATOM 1809 C C . ALA A 1 223 ? -13.463 7.975 11.059 1.00 65.31 223 ALA A C 1
ATOM 1811 O O . ALA A 1 223 ? -12.864 8.992 11.415 1.00 65.31 223 ALA A O 1
ATOM 1812 N N . HIS A 1 224 ? -12.888 6.770 11.043 1.00 84.38 224 HIS A N 1
ATOM 1813 C CA . HIS A 1 224 ? -11.522 6.519 11.480 1.00 84.38 224 HIS A CA 1
ATOM 1814 C C . HIS A 1 224 ? -10.812 5.483 10.604 1.00 84.38 224 HIS A C 1
ATOM 1816 O O . HIS A 1 224 ? -11.449 4.537 10.158 1.00 84.38 224 HIS A O 1
ATOM 1822 N N . VAL A 1 225 ? -9.509 5.656 10.358 1.00 87.50 225 VAL A N 1
ATOM 1823 C CA . VAL A 1 225 ? -8.702 4.748 9.520 1.00 87.50 225 VAL A CA 1
ATOM 1824 C C . VAL A 1 225 ? -7.368 4.452 10.202 1.00 87.50 225 VAL A C 1
ATOM 1826 O O . VAL A 1 225 ? -6.728 5.360 10.735 1.00 87.50 225 VAL A O 1
ATOM 1829 N N . GLY A 1 226 ? -6.952 3.191 10.174 1.00 92.75 226 GLY A N 1
ATOM 1830 C CA . GLY A 1 226 ? -5.616 2.744 10.555 1.00 92.75 226 GLY A CA 1
ATOM 1831 C C . GLY A 1 226 ? -4.943 1.941 9.449 1.00 92.75 226 GLY A C 1
ATOM 1832 O O . GLY A 1 226 ? -5.542 1.697 8.405 1.00 92.75 226 GLY A O 1
ATOM 1833 N N . ILE A 1 227 ? -3.706 1.522 9.691 1.00 95.50 227 ILE A N 1
ATOM 1834 C CA . ILE A 1 227 ? -2.945 0.640 8.807 1.00 95.50 227 ILE A CA 1
ATOM 1835 C C . ILE A 1 227 ? -2.608 -0.662 9.528 1.00 95.50 227 ILE A C 1
ATOM 1837 O O . ILE A 1 227 ? -2.207 -0.650 10.694 1.00 95.50 227 ILE A O 1
ATOM 1841 N N . CYS A 1 228 ? -2.789 -1.781 8.836 1.00 97.44 228 CYS A N 1
ATOM 1842 C CA . CYS A 1 228 ? -2.443 -3.105 9.326 1.00 97.44 228 CYS A CA 1
ATOM 1843 C C . CYS A 1 228 ? -0.916 -3.243 9.426 1.00 97.44 228 CYS A C 1
ATOM 1845 O O . CYS A 1 228 ? -0.187 -3.049 8.452 1.00 97.44 228 CYS A O 1
ATOM 1847 N N . SER A 1 229 ? -0.425 -3.525 10.626 1.00 96.62 229 SER A N 1
ATOM 1848 C CA . SER A 1 229 ? 0.994 -3.713 10.936 1.00 96.62 229 SER A CA 1
ATOM 1849 C C . SER A 1 229 ? 1.467 -5.135 10.575 1.00 96.62 229 SER A C 1
ATOM 1851 O O . SER A 1 229 ? 0.639 -5.983 10.238 1.00 96.62 229 SER A O 1
ATOM 1853 N N . PRO A 1 230 ? 2.781 -5.432 10.645 1.00 96.12 230 PRO A N 1
ATOM 1854 C CA . PRO A 1 230 ? 3.301 -6.781 10.394 1.00 96.12 230 PRO A CA 1
ATOM 1855 C C . PRO A 1 230 ? 2.644 -7.863 11.263 1.00 96.12 230 PRO A C 1
ATOM 1857 O O . PRO A 1 230 ? 2.384 -8.959 10.780 1.00 96.12 230 PRO A O 1
ATOM 1860 N N . ASP A 1 231 ? 2.299 -7.524 12.508 1.00 94.69 231 ASP A N 1
ATOM 1861 C CA . ASP A 1 231 ? 1.693 -8.452 13.472 1.00 94.69 231 ASP A CA 1
ATOM 1862 C C . ASP A 1 231 ? 0.157 -8.538 13.336 1.00 94.69 231 ASP A C 1
ATOM 1864 O O . ASP A 1 231 ? -0.519 -9.039 14.229 1.00 94.69 231 ASP A O 1
ATOM 1868 N N . LYS A 1 232 ? -0.419 -7.993 12.254 1.00 94.69 232 LYS A N 1
ATOM 1869 C CA . LYS A 1 232 ? -1.871 -7.861 12.002 1.00 94.69 232 LYS A CA 1
ATOM 1870 C C . LYS A 1 232 ? -2.669 -7.023 13.020 1.00 94.69 232 LYS A C 1
ATOM 1872 O O . LYS A 1 232 ? -3.893 -6.937 12.930 1.00 94.69 232 LYS A O 1
ATOM 1877 N N . ASP A 1 233 ? -1.994 -6.311 13.918 1.00 96.44 233 ASP A N 1
ATOM 1878 C CA . ASP A 1 233 ? -2.593 -5.221 14.698 1.00 96.44 233 ASP A CA 1
ATOM 1879 C C . ASP A 1 233 ? -2.746 -3.952 13.856 1.00 96.44 233 ASP A C 1
ATOM 1881 O O . ASP A 1 233 ? -1.997 -3.728 12.904 1.00 96.44 233 ASP A O 1
ATOM 1885 N N . ILE A 1 234 ? -3.660 -3.065 14.242 1.00 96.31 234 ILE A N 1
ATOM 1886 C CA . ILE A 1 234 ? -3.944 -1.829 13.520 1.00 96.31 234 ILE A CA 1
ATOM 1887 C C . ILE A 1 234 ? -3.295 -0.631 14.205 1.00 96.31 234 ILE A C 1
ATOM 1889 O O . ILE A 1 234 ? -3.625 -0.275 15.340 1.00 96.31 234 ILE A O 1
ATOM 1893 N N . ILE A 1 235 ? -2.409 0.043 13.473 1.00 94.81 235 ILE A N 1
ATOM 1894 C CA . ILE A 1 235 ? -1.766 1.281 13.909 1.00 94.81 235 ILE A CA 1
ATOM 1895 C C . ILE A 1 235 ? -2.555 2.475 13.377 1.00 94.81 235 ILE A C 1
ATOM 1897 O O . ILE A 1 235 ? -2.786 2.605 12.176 1.00 94.81 235 ILE A O 1
ATOM 1901 N N . HIS A 1 236 ? -2.982 3.373 14.264 1.00 91.44 236 HIS A N 1
ATOM 1902 C CA . HIS A 1 236 ? -3.805 4.528 13.894 1.00 91.44 236 HIS A CA 1
ATOM 1903 C C . HIS A 1 236 ? -3.550 5.748 14.783 1.00 91.44 236 HIS A C 1
ATOM 1905 O O . HIS A 1 236 ? -3.013 5.645 15.884 1.00 91.44 236 HIS A O 1
ATOM 1911 N N . ILE A 1 237 ? -3.927 6.939 14.308 1.00 82.81 237 ILE A N 1
ATOM 1912 C CA . ILE A 1 237 ? -3.770 8.188 15.073 1.00 82.81 237 ILE A CA 1
ATOM 1913 C C . ILE A 1 237 ? -4.970 8.419 15.984 1.00 82.81 237 ILE A C 1
ATOM 1915 O O . ILE A 1 237 ? -6.061 8.655 15.478 1.00 82.81 237 ILE A O 1
ATOM 1919 N N . GLY A 1 238 ? -4.746 8.586 17.289 1.00 69.12 238 GLY A N 1
ATOM 1920 C CA . GLY A 1 238 ? -5.751 9.160 18.195 1.00 69.12 238 GLY A CA 1
ATOM 1921 C C . GLY A 1 238 ? -5.205 10.106 19.280 1.00 69.12 238 GLY A C 1
ATOM 1922 O O . GLY A 1 238 ? -5.891 10.355 20.263 1.00 69.12 238 GLY A O 1
ATOM 1923 N N . ARG A 1 239 ? -4.015 10.697 19.063 1.00 66.88 239 ARG A N 1
ATOM 1924 C CA . ARG A 1 239 ? -3.245 11.584 19.973 1.00 66.88 239 ARG A CA 1
ATOM 1925 C C . ARG A 1 239 ? -2.634 10.835 21.183 1.00 66.88 239 ARG A C 1
ATOM 1927 O O . ARG A 1 239 ? -3.000 11.155 22.312 1.00 66.88 239 ARG A O 1
ATOM 1934 N N . PRO A 1 240 ? -1.644 9.924 21.028 1.00 77.31 240 PRO A N 1
ATOM 1935 C CA . PRO A 1 240 ? -0.644 9.768 19.953 1.00 77.31 240 PRO A CA 1
ATOM 1936 C C . PRO A 1 240 ? -1.013 8.638 18.965 1.00 77.31 240 PRO A C 1
ATOM 1938 O O . PRO A 1 240 ? -2.190 8.509 18.643 1.00 77.31 240 PRO A O 1
ATOM 1941 N N . LEU A 1 241 ? -0.046 7.885 18.420 1.00 86.19 241 LEU A N 1
ATOM 1942 C CA . LEU A 1 241 ? -0.350 6.634 17.720 1.00 86.19 241 LEU A CA 1
ATOM 1943 C C . LEU A 1 241 ? -0.822 5.582 18.727 1.00 86.19 241 LEU A C 1
ATOM 1945 O O . LEU A 1 241 ? -0.270 5.471 19.823 1.00 86.19 241 LEU A O 1
ATOM 1949 N N . TYR A 1 242 ? -1.827 4.818 18.331 1.00 90.31 242 TYR A N 1
ATOM 1950 C CA . TYR A 1 242 ? -2.298 3.629 19.022 1.00 90.31 242 TYR A CA 1
ATOM 1951 C C . TYR A 1 242 ? -2.001 2.409 18.157 1.00 90.31 242 TYR A C 1
ATOM 1953 O O . TYR A 1 242 ? -2.028 2.511 16.932 1.00 90.31 242 TYR A O 1
ATOM 1961 N N . LYS A 1 243 ? -1.733 1.280 18.811 1.00 94.25 243 LYS A N 1
ATOM 1962 C CA . LYS A 1 243 ? -1.691 -0.053 18.212 1.00 94.25 243 LYS A CA 1
ATOM 1963 C C . LYS A 1 243 ? -2.782 -0.854 18.908 1.00 94.25 243 LYS A C 1
ATOM 1965 O O . LYS A 1 243 ? -2.688 -1.103 20.108 1.00 94.25 243 LYS A O 1
ATOM 1970 N N . ASP A 1 244 ? -3.850 -1.138 18.179 1.00 95.31 244 ASP A N 1
ATOM 1971 C CA . ASP A 1 244 ? -5.009 -1.867 18.683 1.00 95.31 244 ASP A CA 1
ATOM 1972 C C . ASP A 1 244 ? -5.176 -3.156 17.886 1.00 95.31 244 ASP A C 1
ATOM 1974 O O . ASP A 1 244 ? -4.960 -3.161 16.675 1.00 95.31 244 ASP A O 1
ATOM 1978 N N . THR A 1 245 ? -5.624 -4.226 18.540 1.00 96.19 245 THR A N 1
ATOM 1979 C CA . THR A 1 245 ? -6.072 -5.418 17.815 1.00 96.19 245 THR A CA 1
ATOM 1980 C C . THR A 1 245 ? -7.289 -5.077 16.950 1.00 96.19 245 THR A C 1
ATOM 1982 O O . THR A 1 245 ? -7.993 -4.084 17.194 1.00 96.19 245 THR A O 1
ATOM 1985 N N . VAL A 1 246 ? -7.573 -5.914 15.952 1.00 93.88 246 VAL A N 1
ATOM 1986 C CA . VAL A 1 246 ? -8.741 -5.744 15.076 1.00 93.88 246 VAL A CA 1
ATOM 1987 C C . VAL A 1 246 ? -10.023 -5.649 15.905 1.00 93.88 246 VAL A C 1
ATOM 1989 O O . VAL A 1 246 ? -10.805 -4.727 15.716 1.00 93.88 246 VAL A O 1
ATOM 1992 N N . GLU A 1 247 ? -10.206 -6.534 16.884 1.00 95.06 247 GLU A N 1
ATOM 1993 C CA . GLU A 1 247 ? -11.389 -6.592 17.752 1.00 95.06 247 GLU A CA 1
ATOM 1994 C C . GLU A 1 247 ? -11.568 -5.309 18.545 1.00 95.06 247 GLU A C 1
ATOM 1996 O O . GLU A 1 247 ? -12.671 -4.771 18.648 1.00 95.06 247 GLU A O 1
ATOM 2001 N N . LYS A 1 248 ? -10.473 -4.788 19.104 1.00 94.19 248 LYS A N 1
ATOM 2002 C CA . LYS A 1 248 ? -10.531 -3.559 19.883 1.00 94.19 248 LYS A CA 1
ATOM 2003 C C . LYS A 1 248 ? -10.926 -2.384 18.994 1.00 94.19 248 LYS A C 1
ATOM 2005 O O . LYS A 1 248 ? -11.782 -1.588 19.392 1.00 94.19 248 LYS A O 1
ATOM 2010 N N . LEU A 1 249 ? -10.358 -2.299 17.791 1.00 90.62 249 LEU A N 1
ATOM 2011 C CA . LEU A 1 249 ? -10.671 -1.243 16.834 1.00 90.62 249 LEU A CA 1
ATOM 2012 C C . LEU A 1 249 ? -12.130 -1.308 16.349 1.00 90.62 249 LEU A C 1
ATOM 2014 O O . LEU A 1 249 ? -12.785 -0.266 16.250 1.00 90.62 249 LEU A O 1
ATOM 2018 N N . THR A 1 250 ? -12.641 -2.509 16.066 1.00 90.44 250 THR A N 1
ATOM 2019 C CA . THR A 1 250 ? -13.974 -2.731 15.482 1.00 90.44 250 THR A CA 1
ATOM 2020 C C . THR A 1 250 ? -15.093 -2.850 16.518 1.00 90.44 250 THR A C 1
ATOM 2022 O O . THR A 1 250 ? -16.257 -2.735 16.151 1.00 90.44 250 THR A O 1
ATOM 2025 N N . SER A 1 251 ? -14.776 -2.981 17.812 1.00 90.56 251 SER A N 1
ATOM 2026 C CA . SER A 1 251 ? -15.747 -3.167 18.910 1.00 90.56 251 SER A CA 1
ATOM 2027 C C . SER A 1 251 ? -16.900 -2.155 18.958 1.00 90.56 251 SER A C 1
ATOM 2029 O O . SER A 1 251 ? -17.986 -2.469 19.438 1.00 90.56 251 SER A O 1
ATOM 2031 N N . LYS A 1 252 ? -16.673 -0.925 18.480 1.00 85.44 252 LYS A N 1
ATOM 2032 C CA . LYS A 1 252 ? -17.676 0.157 18.422 1.00 85.44 252 LYS A CA 1
ATOM 2033 C C . LYS A 1 252 ? -18.075 0.525 16.993 1.00 85.44 252 LYS A C 1
ATOM 2035 O O . LYS A 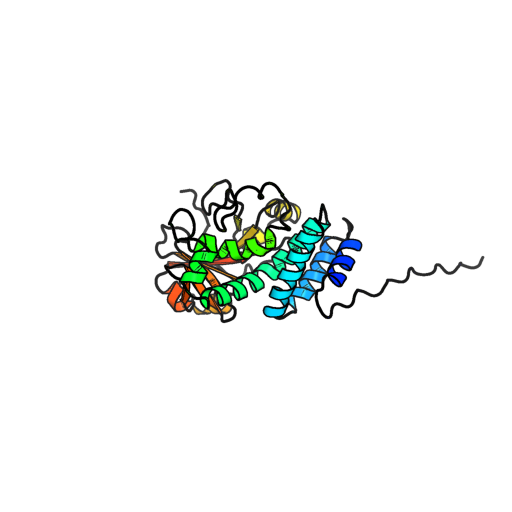1 252 ? -18.683 1.574 16.784 1.00 85.44 252 LYS A O 1
ATOM 2040 N N . ALA A 1 253 ? -17.654 -0.267 16.015 1.00 88.69 253 ALA A N 1
ATOM 2041 C CA . ALA A 1 253 ? -17.945 -0.054 14.610 1.00 88.69 253 ALA A CA 1
ATOM 2042 C C . ALA A 1 253 ? -19.233 -0.782 14.209 1.00 88.69 253 ALA A C 1
ATOM 2044 O O . ALA A 1 253 ? -19.626 -1.784 14.798 1.00 88.69 253 ALA A O 1
ATOM 2045 N N . THR A 1 254 ? -19.882 -0.256 13.183 1.00 87.19 254 THR A N 1
ATOM 2046 C CA . THR A 1 254 ? -21.020 -0.866 12.492 1.00 87.19 254 THR A CA 1
ATOM 2047 C C . THR A 1 254 ? -20.523 -1.568 11.236 1.00 87.19 254 THR A C 1
ATOM 2049 O O . THR A 1 254 ? -20.786 -2.754 11.042 1.00 87.19 254 THR A O 1
ATOM 2052 N N . THR A 1 255 ? -19.713 -0.868 10.445 1.00 87.44 255 THR A N 1
ATOM 2053 C CA . THR A 1 255 ? -19.040 -1.396 9.261 1.00 87.44 255 THR A CA 1
ATOM 2054 C C . THR A 1 255 ? -17.529 -1.242 9.379 1.00 87.44 255 THR A C 1
ATOM 2056 O O . THR A 1 255 ? -17.005 -0.338 10.045 1.00 87.44 255 THR A O 1
ATOM 2059 N N . VAL A 1 256 ? -16.832 -2.167 8.726 1.00 89.75 256 VAL A N 1
ATOM 2060 C CA . VAL A 1 256 ? -15.379 -2.181 8.583 1.00 89.75 256 VAL A CA 1
ATOM 2061 C C . VAL A 1 256 ? -15.076 -2.208 7.095 1.00 89.75 256 VAL A C 1
ATOM 2063 O O . VAL A 1 256 ? -15.627 -3.031 6.368 1.00 89.75 256 VAL A O 1
ATOM 2066 N N . VAL A 1 257 ? -14.222 -1.301 6.636 1.00 89.00 257 VAL A N 1
ATOM 2067 C CA . VAL A 1 257 ? -13.803 -1.230 5.236 1.00 89.00 257 VAL A CA 1
ATOM 2068 C C . VAL A 1 257 ? -12.312 -1.494 5.162 1.00 89.00 257 VAL A C 1
ATOM 2070 O O . VAL A 1 257 ? -11.526 -0.791 5.793 1.00 89.00 257 VAL A O 1
ATOM 2073 N N . ILE A 1 258 ? -11.922 -2.492 4.384 1.00 91.50 258 ILE A N 1
ATOM 2074 C CA . ILE A 1 258 ? -10.524 -2.821 4.131 1.00 91.50 258 ILE A CA 1
ATOM 2075 C C . ILE A 1 258 ? -10.166 -2.264 2.759 1.00 91.50 258 ILE A C 1
ATOM 2077 O O . ILE A 1 258 ? -10.751 -2.655 1.750 1.00 91.50 258 ILE A O 1
ATOM 2081 N N . TYR A 1 259 ? -9.218 -1.333 2.724 1.00 89.94 259 TYR A N 1
ATOM 2082 C CA . TYR A 1 259 ? -8.676 -0.775 1.494 1.00 89.94 259 TYR A CA 1
ATOM 2083 C C . TYR A 1 259 ? -7.353 -1.449 1.173 1.00 89.94 259 TYR A C 1
ATOM 2085 O O . TYR A 1 259 ? -6.371 -1.279 1.902 1.00 89.94 259 TYR A O 1
ATOM 2093 N N . ARG A 1 260 ? -7.321 -2.149 0.045 1.00 91.62 260 ARG A N 1
ATOM 2094 C CA . ARG A 1 260 ? -6.112 -2.765 -0.495 1.00 91.62 260 ARG A CA 1
ATOM 2095 C C . ARG A 1 260 ? -5.664 -1.994 -1.722 1.00 91.62 260 ARG A C 1
ATOM 2097 O O . ARG A 1 260 ? -6.488 -1.716 -2.592 1.00 91.62 260 ARG A O 1
ATOM 2104 N N . ALA A 1 261 ? -4.390 -1.613 -1.776 1.00 88.81 261 ALA A N 1
ATOM 2105 C CA . ALA A 1 261 ? -3.841 -0.960 -2.959 1.00 88.81 261 ALA A CA 1
ATOM 2106 C C . ALA A 1 261 ? -4.029 -1.883 -4.171 1.00 88.81 261 ALA A C 1
ATOM 2108 O O . ALA A 1 261 ? -3.690 -3.063 -4.101 1.00 88.81 261 ALA A O 1
ATOM 2109 N N . ALA A 1 262 ? -4.626 -1.351 -5.233 1.00 85.62 262 ALA A N 1
ATOM 2110 C CA . ALA A 1 262 ? -4.903 -2.102 -6.449 1.00 85.62 262 ALA A CA 1
ATOM 2111 C C . ALA A 1 262 ? -3.710 -2.004 -7.402 1.00 85.62 262 ALA A C 1
ATOM 2113 O O . ALA A 1 262 ? -3.067 -0.959 -7.416 1.00 85.62 262 ALA A O 1
ATOM 2114 N N . SER A 1 263 ? -3.448 -3.019 -8.229 1.00 81.00 263 SER A N 1
ATOM 2115 C CA . SER A 1 263 ? -2.563 -2.893 -9.403 1.00 81.00 263 SER A CA 1
ATOM 2116 C C . SER A 1 263 ? -3.338 -3.027 -10.717 1.00 81.00 263 SER A C 1
ATOM 2118 O O . SER A 1 263 ? -4.459 -3.542 -10.732 1.00 81.00 263 SER A O 1
ATOM 2120 N N . ARG A 1 264 ? -2.746 -2.556 -11.825 1.00 77.00 264 ARG A N 1
ATOM 2121 C CA . ARG A 1 264 ? -3.383 -2.506 -13.158 1.00 77.00 264 ARG A CA 1
ATOM 2122 C C . ARG A 1 264 ? -3.918 -3.851 -13.637 1.00 77.00 264 ARG A C 1
ATOM 2124 O O . ARG A 1 264 ? -5.020 -3.919 -14.160 1.00 77.00 264 ARG A O 1
ATOM 2131 N N . GLU A 1 265 ? -3.176 -4.920 -13.395 1.00 72.44 265 GLU A N 1
ATOM 2132 C CA . GLU A 1 265 ? -3.515 -6.268 -13.870 1.00 72.44 265 GLU A CA 1
ATOM 2133 C C . GLU A 1 265 ? -4.024 -7.177 -12.741 1.00 72.44 265 GLU A C 1
ATOM 2135 O O . GLU A 1 265 ? -4.184 -8.386 -12.915 1.00 72.44 265 GLU A O 1
ATOM 2140 N N . GLN A 1 266 ? -4.273 -6.619 -11.550 1.00 74.81 266 GLN A N 1
ATOM 2141 C CA . GLN A 1 266 ? -4.746 -7.409 -10.423 1.00 74.81 266 GLN A CA 1
ATOM 2142 C C . GLN A 1 266 ? -6.172 -7.900 -10.676 1.00 74.81 266 GLN A C 1
ATOM 2144 O O . GLN A 1 266 ? -7.112 -7.104 -10.746 1.00 74.81 266 GLN A O 1
ATOM 2149 N N . LYS A 1 267 ? -6.330 -9.226 -10.707 1.00 78.19 267 LYS A N 1
ATOM 2150 C CA . LYS A 1 267 ? -7.607 -9.864 -10.383 1.00 78.19 267 LYS A CA 1
ATOM 2151 C C . LYS A 1 267 ? -7.848 -9.757 -8.888 1.00 78.19 267 LYS A C 1
ATOM 2153 O O . LYS A 1 267 ? -6.949 -10.030 -8.087 1.00 78.19 267 LYS A O 1
ATOM 2158 N N . VAL A 1 268 ? -9.050 -9.343 -8.521 1.00 81.50 268 VAL A N 1
ATOM 2159 C CA . VAL A 1 268 ? -9.425 -9.129 -7.124 1.00 81.50 268 VAL A CA 1
ATOM 2160 C C . VAL A 1 268 ? -10.361 -10.222 -6.648 1.00 81.50 268 VAL A C 1
ATOM 2162 O O . VAL A 1 268 ? -11.129 -10.789 -7.419 1.00 81.50 268 VAL A O 1
ATOM 2165 N N . ASP A 1 269 ? -10.267 -10.549 -5.364 1.00 76.81 269 ASP A N 1
ATOM 2166 C CA . ASP A 1 269 ? -11.095 -11.594 -4.786 1.00 76.81 269 ASP A CA 1
ATOM 2167 C C . ASP A 1 269 ? -12.511 -11.066 -4.534 1.00 76.81 269 ASP A C 1
ATOM 2169 O O . ASP A 1 269 ? -12.793 -10.442 -3.514 1.00 76.81 269 ASP A O 1
ATOM 2173 N N . ILE A 1 270 ? -13.414 -11.319 -5.477 1.00 77.50 270 ILE A N 1
ATOM 2174 C CA . ILE A 1 270 ? -14.818 -10.909 -5.377 1.00 77.50 270 ILE A CA 1
ATOM 2175 C C . ILE A 1 270 ? -15.644 -11.788 -4.424 1.00 77.50 270 ILE A C 1
ATOM 2177 O O . ILE A 1 270 ? -16.823 -11.501 -4.216 1.00 77.50 270 ILE A O 1
ATOM 2181 N N . SER A 1 271 ? -15.061 -12.857 -3.860 1.00 71.81 271 SER A N 1
ATOM 2182 C CA . SER A 1 271 ? -15.758 -13.749 -2.923 1.00 71.81 271 SER A CA 1
ATOM 2183 C C . SER A 1 271 ? -15.884 -13.157 -1.515 1.00 71.81 271 SER A C 1
ATOM 2185 O O . SER A 1 271 ? -16.722 -13.607 -0.730 1.00 71.81 271 SER A O 1
ATOM 2187 N N . PHE A 1 272 ? -15.101 -12.116 -1.205 1.00 63.47 272 PHE A N 1
ATOM 2188 C CA . PHE A 1 272 ? -15.137 -11.410 0.074 1.00 63.47 272 PHE A CA 1
ATOM 2189 C C . PHE A 1 272 ? -15.755 -10.012 -0.044 1.00 63.47 272 PHE A C 1
ATOM 2191 O O . PHE A 1 272 ? -15.461 -9.243 -0.957 1.00 63.47 272 PHE A O 1
ATOM 2198 N N . GLY A 1 273 ? -16.553 -9.655 0.965 1.00 53.47 273 GLY A N 1
ATOM 2199 C CA . GLY A 1 273 ? -17.162 -8.336 1.124 1.00 53.47 273 GLY A CA 1
ATOM 2200 C C . GLY A 1 273 ? -18.609 -8.278 0.631 1.00 53.47 273 GLY A C 1
ATOM 2201 O O . GLY A 1 273 ? -18.949 -8.770 -0.442 1.00 53.47 273 GLY A O 1
ATOM 2202 N N . ALA A 1 274 ? -19.483 -7.672 1.432 1.00 52.38 274 ALA A N 1
ATOM 2203 C CA . ALA A 1 274 ? -20.845 -7.381 1.008 1.00 52.38 274 ALA A CA 1
ATOM 2204 C C . ALA A 1 274 ? -20.844 -6.174 0.056 1.00 52.38 274 ALA A C 1
ATOM 2206 O O . ALA A 1 274 ? -20.163 -5.178 0.310 1.00 52.38 274 ALA A O 1
ATOM 2207 N N . LEU A 1 275 ? -21.660 -6.241 -1.001 1.00 49.22 275 LEU A N 1
ATOM 2208 C CA . LEU A 1 275 ? -22.056 -5.096 -1.825 1.00 49.22 275 LEU A CA 1
ATOM 2209 C C . LEU A 1 275 ? -22.911 -4.146 -0.976 1.00 49.22 275 LEU A C 1
ATOM 2211 O O . LEU A 1 275 ? -24.132 -4.108 -1.099 1.00 49.22 275 LEU A O 1
ATOM 2215 N N . LEU A 1 276 ? -22.295 -3.390 -0.072 1.00 45.84 276 LEU A N 1
ATOM 2216 C CA . LEU A 1 276 ? -22.922 -2.149 0.350 1.00 45.84 276 LEU A CA 1
ATOM 2217 C C . LEU A 1 276 ? -22.554 -1.120 -0.712 1.00 45.84 276 LEU A C 1
ATOM 2219 O O . LEU A 1 276 ? -21.358 -0.902 -0.931 1.00 45.84 276 LEU A O 1
ATOM 2223 N N . PRO A 1 277 ? -23.533 -0.518 -1.407 1.00 42.75 277 PRO A N 1
ATOM 2224 C CA . PRO A 1 277 ? -23.219 0.522 -2.364 1.00 42.75 277 PRO A CA 1
ATOM 2225 C C . PRO A 1 277 ? -22.407 1.590 -1.629 1.00 42.75 277 PRO A C 1
ATOM 2227 O O . PRO A 1 277 ? -22.828 2.108 -0.593 1.00 42.75 277 PRO A O 1
ATOM 2230 N N . LEU A 1 278 ? -21.239 1.953 -2.167 1.00 45.22 278 LEU A N 1
ATOM 2231 C CA . LEU A 1 278 ? -20.494 3.135 -1.719 1.00 45.22 278 LEU A CA 1
ATOM 2232 C C . LEU A 1 278 ? -21.230 4.434 -2.107 1.00 45.22 278 LEU A C 1
ATOM 2234 O O . LEU A 1 278 ? -20.600 5.490 -2.174 1.00 45.22 278 LEU A O 1
ATOM 2238 N N . SER A 1 279 ? -22.545 4.367 -2.366 1.00 34.66 279 SER A N 1
ATOM 2239 C CA . SER A 1 279 ? -23.411 5.483 -2.718 1.00 34.66 279 SER A CA 1
ATOM 2240 C C . SER A 1 279 ? -23.489 6.454 -1.545 1.00 34.66 279 SER A C 1
ATOM 2242 O O . SER A 1 279 ? -24.373 6.398 -0.693 1.00 34.66 279 SER A O 1
ATOM 2244 N N . GLY A 1 280 ? -22.511 7.345 -1.505 1.00 32.03 280 GLY A N 1
ATOM 2245 C CA . GLY A 1 280 ? -22.645 8.672 -0.949 1.00 32.03 280 GLY A CA 1
ATOM 2246 C C . GLY A 1 280 ? -22.754 9.668 -2.095 1.00 32.03 280 GLY A C 1
ATOM 2247 O O . GLY A 1 280 ? -21.844 10.469 -2.276 1.00 32.03 280 GLY A O 1
ATOM 2248 N N . GLU A 1 281 ? -23.844 9.616 -2.863 1.00 28.47 281 GLU A N 1
ATOM 2249 C CA . GLU A 1 281 ? -24.532 10.871 -3.159 1.00 28.47 281 GLU A CA 1
ATOM 2250 C C . GLU A 1 281 ? -25.305 11.227 -1.888 1.00 28.47 281 GLU A C 1
ATOM 2252 O O . GLU A 1 281 ? -26.377 10.681 -1.650 1.00 28.47 281 GLU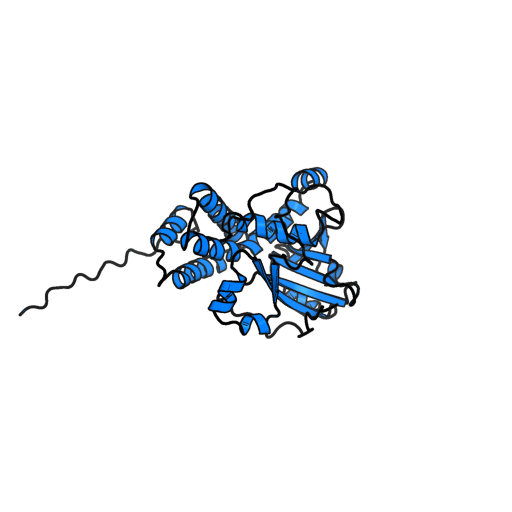 A O 1
ATOM 2257 N N . PHE A 1 282 ? -24.692 12.056 -1.039 1.00 33.25 282 PHE A N 1
ATOM 2258 C CA . PHE A 1 282 ? -25.339 12.883 -0.017 1.00 33.25 282 PHE A CA 1
ATOM 2259 C C . PHE A 1 282 ? -24.449 14.095 0.263 1.00 33.25 282 PHE A C 1
ATOM 2261 O O . PHE A 1 282 ? -23.263 13.885 0.619 1.00 33.25 282 PHE A O 1
#

Sequence (282 aa):
MKLKDIEKPEIKAAPDFSGFSQRALSAYLSALKEENYLSLAQDAIKFLSSRTLEQRAEAAKIIIQYAKENKPTGLQKKFLYELALAVAPAHAAIWAQKDFQMDKSVFRKKNGAYKSSTNNCRHYCFKLYYQILQDVLENESLSSKKIHGRPKNFDWKGHNCRIRRMPPQEWDSLDGKDKERYFEGNLAFVAYVFSAKEIDKIKQFIEPGDLVGVDRNPRTSNAHVGICSPDKDIIHIGRPLYKDTVEKLTSKATTVVIYRAASREQKVDISFGALLPLSGEF

Foldseek 3Di:
DDDPDPPDPPPPPQPDVPALALVNLVVLLVPDDPVCLVVSLVVLLVSLVVDDLVSLLVSLVRLQVSLVVPVDADSSLVSSLSSNLSSLLSNLQAVLVVLVVDDQVVSCVQQPDDDPPADFFVLSLVLSSCVRNVSSQNDVVQPDDDPRSHTPQCDPPDPSHLEAEAELVRLLPDDLVVLVVNSNRHWYWYKFKDFLVPQVVVLVPDDRSKKKFFALDPPDPRPHIFTQHNVRWTWTDDPHIDTHHSCVVSVNGGMMMIIDTDHSPDNDDNVGHDPPDPDPPD

Secondary structure (DSSP, 8-state):
-----------PPPPP-SS--HHHHHHHHHT--GGGHHHHHHHHHHHHHTS-HHHHHHHHHHHHHHHHHH---HHHHHHHHHHHHHHHHHHHHHHHHHHHHS-HHHHHHHH----TTTS-HHHHHHHHHHHHHTTT-S-GGG-S--BTTB-TT--TTSTT-SEEEE-HHHHHHS-HHHHHHHHTT-EEEEEEEEETT-HHHHHHH--TT-EEEEESSTTSTT-EEEEE-TTSPEEEESSSEEEE-HHHHHTT-SEEEEEEE--TT----TTSS---------

Radius of gyration: 20.49 Å; chains: 1; bounding box: 49×48×73 Å